Protein AF-A0A9P7K353-F1 (afdb_monomer)

Mean predicted aligned error: 24.24 Å

Foldseek 3Di:
DDDDDDDDDDDDDDDDDDPPDPPPPPDDQPWWKFWKWKDQPPDTPGIWIWTDGPAKIFIAALVRHTDFIDGDDPDDDAQDWDDTPNIIMGTHGTDDPVCVVVSVSSVPPPDDDDPDDDDPDDDDDDDDPDDPDPDDDDDDDDDDDDDDDDDDPPPPPPPPDDDDDPPFDPKWKFKKFKDADDPDPDDDTPGIWMWICDRQKTWTAHQQQETQFIDGHPPDDDDAQDWDDGNNMIMGTHGTDDPVSHHHRDDDPDDDDDDDDDDDDDDDDDDDDDDDDDDDDDDDPPDPPPDDPPDDDDPDDPADCPDPPGDDDDDDDPVRCVVPVDD

Organism: NCBI:txid117069

Sequence (327 aa):
MPAFQPLNSAKRKSEYNDESSRKKIALDSAEEYWMVQWRKHKTWDGDAILVSTSSKATLYDSDGRTIAIGKVEWPLSEGKTFSIANKDIELDRPLSRNEYLSGRAFGSSSTTECENPPLQEKPTKQFVPPKINYSALPNREPTTARRDVPLQPIALTIASGNSPVKAKPADSHWTANWRKPQNKKHQTWDGDAYISLADGKLVMMSEEGKLMGSTPWKGDLLVSGYRTFIGGKEVELDNPVQASQLPDVIGSSNDNAHTDEAKLSKATDTFDRALESTSVVKFVAPTSFYGTPVKRKPKGPLHDPEAENAIVMKAPTKEHIRKFNKK

Structure (mmCIF, N/CA/C/O backbone):
data_AF-A0A9P7K353-F1
#
_entry.id   AF-A0A9P7K353-F1
#
loop_
_atom_site.group_PDB
_atom_site.id
_atom_site.type_symbol
_atom_site.label_atom_id
_atom_site.label_alt_id
_atom_site.label_comp_id
_atom_site.label_asym_id
_atom_site.label_entity_id
_atom_site.label_seq_id
_atom_site.pdbx_PDB_ins_code
_atom_site.Cartn_x
_atom_site.Cartn_y
_atom_site.Cartn_z
_atom_site.occupancy
_atom_site.B_iso_or_equiv
_atom_site.auth_seq_id
_atom_site.auth_comp_id
_atom_site.auth_asym_id
_atom_site.auth_atom_id
_atom_site.pdbx_PDB_model_num
ATOM 1 N N . MET A 1 1 ? 70.681 23.162 35.704 1.00 45.00 1 MET A N 1
ATOM 2 C CA . MET A 1 1 ? 71.565 23.375 34.530 1.00 45.00 1 MET A CA 1
ATOM 3 C C . MET A 1 1 ? 72.761 22.446 34.662 1.00 45.00 1 MET A C 1
ATOM 5 O O . MET A 1 1 ? 73.122 22.236 35.817 1.00 45.00 1 MET A O 1
ATOM 9 N N . PRO A 1 2 ? 73.443 21.974 33.598 1.00 55.12 2 PRO A N 1
ATOM 10 C CA . PRO A 1 2 ? 73.178 21.929 32.140 1.00 55.12 2 PRO A CA 1
ATOM 11 C C . PRO A 1 2 ? 73.230 20.437 31.642 1.00 55.12 2 PRO A C 1
ATOM 13 O O . PRO A 1 2 ? 73.195 19.553 32.485 1.00 55.12 2 PRO A O 1
ATOM 16 N N . ALA A 1 3 ? 73.244 20.004 30.371 1.00 51.44 3 ALA A N 1
ATOM 17 C CA . ALA A 1 3 ? 73.627 20.618 29.101 1.00 51.44 3 ALA A CA 1
ATOM 18 C C . ALA A 1 3 ? 72.937 19.954 27.881 1.00 51.44 3 ALA A C 1
ATOM 20 O O . ALA A 1 3 ? 72.685 18.751 27.855 1.00 51.44 3 ALA A O 1
ATOM 21 N N . PHE A 1 4 ? 72.684 20.794 26.875 1.00 53.75 4 PHE A N 1
ATOM 22 C CA . PHE A 1 4 ? 72.337 20.511 25.475 1.00 53.75 4 PHE A CA 1
ATOM 23 C C . PHE A 1 4 ? 73.524 19.846 24.741 1.00 53.75 4 PHE A C 1
ATOM 25 O O . PHE A 1 4 ? 74.664 20.122 25.097 1.00 53.75 4 PHE A O 1
ATOM 32 N N . GLN A 1 5 ? 73.349 18.937 23.768 1.00 58.31 5 GLN A N 1
ATOM 33 C CA . GLN A 1 5 ? 73.173 19.103 22.292 1.00 58.31 5 GLN A CA 1
ATOM 34 C C . GLN A 1 5 ? 73.979 17.931 21.622 1.00 58.31 5 GLN A C 1
ATOM 36 O O . GLN A 1 5 ? 74.739 17.297 22.356 1.00 58.31 5 GLN A O 1
ATOM 41 N N . PRO A 1 6 ? 73.962 17.642 20.292 1.00 56.59 6 PRO A N 1
ATOM 42 C CA . PRO A 1 6 ? 73.188 18.217 19.186 1.00 56.59 6 PRO A CA 1
ATOM 43 C C . PRO A 1 6 ? 72.616 17.213 18.142 1.00 56.59 6 PRO A C 1
ATOM 45 O O . PRO A 1 6 ? 72.768 15.997 18.213 1.00 56.59 6 PRO A O 1
ATOM 48 N N . LEU A 1 7 ? 71.946 17.823 17.155 1.00 49.81 7 LEU A N 1
ATOM 49 C CA . LEU A 1 7 ? 71.419 17.321 15.884 1.00 49.81 7 LEU A CA 1
ATOM 50 C C . LEU A 1 7 ? 72.328 16.340 15.124 1.00 49.81 7 LEU A C 1
ATOM 52 O O . LEU A 1 7 ? 73.521 16.584 14.976 1.00 49.81 7 LEU A O 1
ATOM 56 N N . ASN A 1 8 ? 71.691 15.408 14.407 1.00 45.81 8 ASN A N 1
ATOM 57 C CA . ASN A 1 8 ? 72.089 15.116 13.032 1.00 45.81 8 ASN A CA 1
ATOM 58 C C . ASN A 1 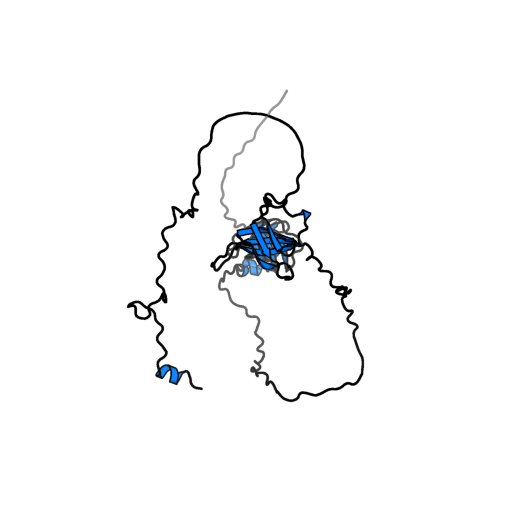8 ? 70.866 15.070 12.114 1.00 45.81 8 ASN A C 1
ATOM 60 O O . ASN A 1 8 ? 69.935 14.290 12.297 1.00 45.81 8 ASN A O 1
ATOM 64 N N . SER A 1 9 ? 70.898 15.954 11.121 1.00 49.31 9 SER A N 1
ATOM 65 C CA . SER A 1 9 ? 69.968 16.005 10.003 1.00 49.31 9 SER A CA 1
ATOM 66 C C . SER A 1 9 ? 70.636 15.343 8.802 1.00 49.31 9 SER A C 1
ATOM 68 O O . SER A 1 9 ? 71.763 15.683 8.453 1.00 49.31 9 SER A O 1
ATOM 70 N N . ALA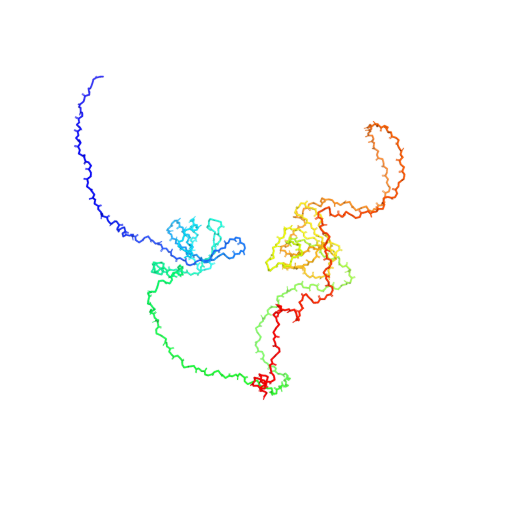 A 1 10 ? 69.945 14.411 8.149 1.00 52.38 10 ALA A N 1
ATOM 71 C CA . ALA A 1 10 ? 70.334 13.934 6.829 1.00 52.38 10 ALA A CA 1
ATOM 72 C C . ALA A 1 10 ? 69.085 13.705 5.974 1.00 52.38 10 ALA A C 1
ATOM 74 O O . ALA A 1 10 ? 68.365 12.718 6.101 1.00 52.38 10 ALA A O 1
ATOM 75 N N . LYS A 1 11 ? 68.853 14.678 5.092 1.00 47.38 11 LYS A N 1
ATOM 76 C CA . LYS A 1 11 ? 67.980 14.615 3.921 1.00 47.38 11 LYS A CA 1
ATOM 77 C C . LYS A 1 11 ? 68.390 13.458 2.995 1.00 47.38 11 LYS A C 1
ATOM 79 O O . LYS A 1 11 ? 69.526 13.451 2.531 1.00 47.38 11 LYS A O 1
ATOM 84 N N . ARG A 1 12 ? 67.439 12.609 2.595 1.00 49.47 12 ARG A N 1
ATOM 85 C CA . ARG A 1 12 ? 67.295 12.040 1.231 1.00 49.47 12 ARG A CA 1
ATOM 86 C C . ARG A 1 12 ? 65.790 11.871 0.998 1.00 49.47 12 ARG A C 1
ATOM 88 O O . ARG A 1 12 ? 65.148 11.143 1.738 1.00 49.47 12 ARG A O 1
ATOM 95 N N . LYS A 1 13 ? 65.150 12.827 0.325 1.00 39.41 13 LYS A N 1
ATOM 96 C CA . LYS A 1 13 ? 64.942 12.952 -1.131 1.00 39.41 13 LYS A CA 1
ATOM 97 C C . LYS A 1 13 ? 64.022 11.852 -1.679 1.00 39.41 13 LYS A C 1
ATOM 99 O O . LYS A 1 13 ? 64.279 10.666 -1.524 1.00 39.41 13 LYS A O 1
ATOM 104 N N . SER A 1 14 ? 62.941 12.361 -2.246 1.00 45.09 14 SER A N 1
ATOM 105 C CA . SER A 1 14 ? 61.746 11.760 -2.810 1.00 45.09 14 SER A CA 1
ATOM 106 C C . SER A 1 14 ? 61.973 10.991 -4.114 1.00 45.09 14 SER A C 1
ATOM 108 O O . SER A 1 14 ? 62.966 11.210 -4.803 1.00 45.09 14 SER A O 1
ATOM 110 N N . GLU A 1 15 ? 60.947 10.192 -4.429 1.00 37.19 15 GLU A N 1
ATOM 111 C CA . GLU A 1 15 ? 60.552 9.634 -5.731 1.00 37.19 15 GLU A CA 1
ATOM 112 C C . GLU A 1 15 ? 61.387 8.486 -6.316 1.00 37.19 15 GLU A C 1
ATOM 114 O O . GLU A 1 15 ? 62.410 8.674 -6.967 1.00 37.19 15 GLU A O 1
ATOM 119 N N . TYR A 1 16 ? 60.821 7.281 -6.197 1.00 33.28 16 TYR A N 1
ATOM 120 C CA . TYR A 1 16 ? 60.708 6.383 -7.339 1.00 33.28 16 TYR A CA 1
ATOM 121 C C . TYR A 1 16 ? 59.291 5.804 -7.373 1.00 33.28 16 TYR A C 1
ATOM 123 O O . TYR A 1 16 ? 58.806 5.239 -6.392 1.00 33.28 16 TYR A O 1
ATOM 131 N N . ASN A 1 17 ? 58.635 6.044 -8.503 1.00 47.88 17 ASN A N 1
ATOM 132 C CA . ASN A 1 17 ? 57.409 5.418 -8.960 1.00 47.88 17 ASN A CA 1
ATOM 133 C C . ASN A 1 17 ? 57.612 3.892 -8.991 1.00 47.88 17 ASN A C 1
ATOM 135 O O . ASN A 1 17 ? 58.570 3.437 -9.615 1.00 47.88 17 ASN A O 1
ATOM 139 N N . ASP A 1 18 ? 56.743 3.118 -8.339 1.00 34.81 18 ASP A N 1
ATOM 140 C CA . ASP A 1 18 ? 56.573 1.713 -8.705 1.00 34.81 18 ASP A CA 1
ATOM 141 C C . ASP A 1 18 ? 55.091 1.362 -8.788 1.00 34.81 18 ASP A C 1
ATOM 143 O O . ASP A 1 18 ? 54.325 1.392 -7.818 1.00 34.81 18 ASP A O 1
ATOM 147 N N . GLU A 1 19 ? 54.741 1.027 -10.018 1.00 43.47 19 GLU A N 1
ATOM 148 C CA . GLU A 1 19 ? 53.481 0.576 -10.567 1.00 43.47 19 GLU A CA 1
ATOM 149 C C . GLU A 1 19 ? 53.148 -0.837 -10.065 1.00 43.47 19 GLU A C 1
ATOM 151 O O . GLU A 1 19 ? 52.838 -1.747 -10.828 1.00 43.47 19 GLU A O 1
ATOM 156 N N . SER A 1 20 ? 53.210 -1.075 -8.759 1.00 37.22 20 SER A N 1
ATOM 157 C CA . SER A 1 20 ? 52.874 -2.383 -8.210 1.00 37.22 20 SER A CA 1
ATOM 158 C C . SER A 1 20 ? 51.376 -2.460 -7.960 1.00 37.22 20 SER A C 1
ATOM 160 O O . SER A 1 20 ? 50.880 -2.216 -6.859 1.00 37.22 20 SER A O 1
ATOM 162 N N . SER A 1 21 ? 50.670 -2.803 -9.040 1.00 47.00 21 SER A N 1
ATOM 163 C CA . SER A 1 21 ? 49.484 -3.659 -9.088 1.00 47.00 21 SER A CA 1
ATOM 164 C C . SER A 1 21 ? 49.249 -4.398 -7.768 1.00 47.00 21 SER A C 1
ATOM 166 O O . SER A 1 21 ? 49.632 -5.558 -7.602 1.00 47.00 21 SER A O 1
ATOM 168 N N . ARG A 1 22 ? 48.587 -3.748 -6.804 1.00 43.00 22 ARG A N 1
ATOM 169 C CA . ARG A 1 22 ? 48.100 -4.426 -5.604 1.00 43.00 22 ARG A CA 1
ATOM 170 C C . ARG A 1 22 ? 46.857 -5.203 -6.007 1.00 43.00 22 ARG A C 1
ATOM 172 O O . ARG A 1 22 ? 45.738 -4.847 -5.650 1.00 43.00 22 ARG A O 1
ATOM 179 N N . LYS A 1 23 ? 47.094 -6.332 -6.684 1.00 43.53 23 LYS A N 1
ATOM 180 C CA . LYS A 1 23 ? 46.398 -7.582 -6.387 1.00 43.53 23 LYS A CA 1
ATOM 181 C C . LYS A 1 23 ? 46.517 -7.790 -4.876 1.00 43.53 23 LYS A C 1
ATOM 183 O O . LYS A 1 23 ? 47.394 -8.498 -4.392 1.00 43.53 23 LYS A O 1
ATOM 188 N N . LYS A 1 24 ? 45.641 -7.142 -4.104 1.00 41.03 24 LYS A N 1
ATOM 189 C CA . LYS A 1 24 ? 45.241 -7.693 -2.819 1.00 41.03 24 LYS A CA 1
ATOM 190 C C . LYS A 1 24 ? 44.476 -8.952 -3.176 1.00 41.03 24 LYS A C 1
ATOM 192 O O . LYS A 1 24 ? 43.287 -8.915 -3.463 1.00 41.03 24 LYS A O 1
ATOM 197 N N . ILE A 1 25 ? 45.222 -10.047 -3.233 1.00 46.94 25 ILE A N 1
ATOM 198 C CA . ILE A 1 25 ? 44.707 -11.384 -3.002 1.00 46.94 25 ILE A CA 1
ATOM 199 C C . ILE A 1 25 ? 44.012 -11.271 -1.644 1.00 46.94 25 ILE A C 1
ATOM 201 O O . ILE A 1 25 ? 44.667 -11.182 -0.605 1.00 46.94 25 ILE A O 1
ATOM 205 N N . ALA A 1 26 ? 42.696 -11.068 -1.689 1.00 40.78 26 ALA A N 1
ATOM 206 C CA . ALA A 1 26 ? 41.854 -10.995 -0.518 1.00 40.78 26 ALA A CA 1
ATOM 207 C C . ALA A 1 26 ? 41.892 -12.387 0.101 1.00 40.78 26 ALA A C 1
ATOM 209 O O . ALA A 1 26 ? 41.300 -13.333 -0.411 1.00 40.78 26 ALA A O 1
ATOM 210 N N . LEU A 1 27 ? 42.692 -12.494 1.159 1.00 39.91 27 LEU A N 1
ATOM 211 C CA . LEU A 1 27 ? 42.594 -13.542 2.154 1.00 39.91 27 LEU A CA 1
ATOM 212 C C . LEU A 1 27 ? 41.109 -13.712 2.470 1.00 39.91 27 LEU A C 1
ATOM 214 O O . LEU A 1 27 ? 40.442 -12.717 2.747 1.00 39.91 27 LEU A O 1
ATOM 218 N N . ASP A 1 28 ? 40.638 -14.943 2.320 1.00 46.00 28 ASP A N 1
ATOM 219 C CA . ASP A 1 28 ? 39.251 -15.394 2.283 1.00 46.00 28 ASP A CA 1
ATOM 220 C C . ASP A 1 28 ? 38.440 -14.899 3.494 1.00 46.00 28 ASP A C 1
ATOM 222 O O . ASP A 1 28 ? 38.206 -15.606 4.471 1.00 46.00 28 ASP A O 1
ATOM 226 N N . SER A 1 29 ? 38.046 -13.627 3.459 1.00 54.81 29 SER A N 1
ATOM 227 C CA . SER A 1 29 ? 36.990 -13.096 4.301 1.00 54.81 29 SER A CA 1
ATOM 228 C C . SER A 1 29 ? 35.743 -13.832 3.849 1.00 54.81 29 SER A C 1
ATOM 230 O O . SER A 1 29 ? 35.435 -13.810 2.655 1.00 54.81 29 SER A O 1
ATOM 232 N N . ALA A 1 30 ? 35.079 -14.521 4.775 1.00 72.50 30 ALA A N 1
ATOM 233 C CA . ALA A 1 30 ? 33.828 -15.229 4.536 1.00 72.50 30 ALA A CA 1
ATOM 234 C C . ALA A 1 30 ? 32.747 -14.219 4.114 1.00 72.50 30 ALA A C 1
ATOM 236 O O . ALA A 1 30 ? 31.990 -13.696 4.929 1.00 72.50 30 ALA A O 1
ATOM 237 N N . GLU A 1 31 ? 32.783 -13.855 2.838 1.00 86.44 31 GLU A N 1
ATOM 238 C CA . GLU A 1 31 ? 31.783 -13.063 2.156 1.00 86.44 31 GLU A CA 1
ATOM 239 C C . GLU A 1 31 ? 30.745 -14.041 1.636 1.00 86.44 31 GLU A C 1
ATOM 241 O O . GLU A 1 31 ? 31.032 -14.886 0.786 1.00 86.44 31 GLU A O 1
ATOM 246 N N . GLU A 1 32 ? 29.546 -13.927 2.182 1.00 92.00 32 GLU A N 1
ATOM 247 C CA . GLU A 1 32 ? 28.381 -14.620 1.661 1.00 92.00 32 GLU A CA 1
ATOM 248 C C . GLU A 1 32 ? 27.618 -13.673 0.740 1.00 92.00 32 GLU A C 1
ATOM 250 O O . GLU A 1 32 ? 27.488 -12.475 1.011 1.00 92.00 32 GLU A O 1
ATOM 255 N N . TYR A 1 33 ? 27.123 -14.222 -0.361 1.00 94.00 33 TYR A N 1
ATOM 256 C CA . TYR A 1 33 ? 26.337 -13.499 -1.345 1.00 94.00 33 TYR A CA 1
ATOM 257 C C . TYR A 1 33 ? 24.936 -14.094 -1.323 1.00 94.00 33 TYR A C 1
ATOM 259 O O . TYR A 1 33 ? 24.783 -15.312 -1.269 1.00 94.00 33 TYR A O 1
ATOM 267 N N . TRP A 1 34 ? 23.917 -13.251 -1.375 1.00 94.94 34 TRP A N 1
ATOM 268 C CA . TRP A 1 34 ? 22.525 -13.678 -1.348 1.00 94.94 34 TRP A CA 1
ATOM 269 C C . TRP A 1 34 ? 21.721 -12.890 -2.369 1.00 94.94 34 TRP A C 1
ATOM 271 O O . TRP A 1 34 ? 21.882 -11.677 -2.503 1.00 94.94 34 TRP A O 1
ATOM 281 N N . MET A 1 35 ? 20.853 -13.591 -3.088 1.00 94.31 35 MET A N 1
ATOM 282 C CA . MET A 1 35 ? 19.770 -12.971 -3.827 1.00 94.31 35 MET A CA 1
ATOM 283 C C . MET A 1 35 ? 18.691 -12.613 -2.820 1.00 94.31 35 MET A C 1
ATOM 285 O O . MET A 1 35 ? 18.305 -13.445 -1.995 1.00 94.31 35 MET A O 1
ATOM 289 N N . VAL A 1 36 ? 18.231 -11.374 -2.868 1.00 94.94 36 VAL A N 1
ATOM 290 C CA . VAL A 1 36 ? 17.227 -10.881 -1.941 1.00 94.94 36 VAL A CA 1
ATOM 291 C C . VAL A 1 36 ? 16.173 -10.091 -2.691 1.00 94.94 36 VAL A C 1
ATOM 293 O O . VAL A 1 36 ? 16.457 -9.480 -3.718 1.00 94.94 36 VAL A O 1
ATOM 296 N N . GLN A 1 37 ? 14.965 -10.062 -2.152 1.00 93.56 37 GLN A N 1
ATOM 297 C CA . GLN A 1 37 ? 13.936 -9.124 -2.577 1.00 93.56 37 GLN A CA 1
ATOM 298 C C . GLN A 1 37 ? 13.871 -7.998 -1.562 1.00 93.56 37 GLN A C 1
ATOM 300 O O . GLN A 1 37 ? 14.018 -8.222 -0.359 1.00 93.56 37 GLN A O 1
ATOM 305 N N . TRP A 1 38 ? 13.662 -6.772 -2.026 1.00 92.62 38 TRP A N 1
ATOM 306 C CA . TRP A 1 38 ? 13.510 -5.627 -1.142 1.00 92.62 38 TRP A CA 1
ATOM 307 C C . TRP A 1 38 ? 12.180 -4.926 -1.381 1.00 92.62 38 TRP A C 1
ATOM 309 O O . TRP A 1 38 ? 11.699 -4.780 -2.508 1.00 92.62 38 TRP A O 1
ATOM 319 N N . ARG A 1 39 ? 11.577 -4.468 -0.286 1.00 87.50 39 ARG A N 1
ATOM 320 C CA . ARG A 1 39 ? 10.363 -3.658 -0.306 1.00 87.50 39 ARG A CA 1
ATOM 321 C C . ARG A 1 39 ? 10.614 -2.299 0.316 1.00 87.50 39 ARG A C 1
ATOM 323 O O . ARG A 1 39 ? 11.387 -2.133 1.268 1.00 87.50 39 ARG A O 1
ATOM 330 N N . LYS A 1 40 ? 9.900 -1.318 -0.220 1.00 82.94 40 LYS A N 1
ATOM 331 C CA . LYS A 1 40 ? 9.771 0.010 0.361 1.00 82.94 40 LYS A CA 1
ATOM 332 C C . LYS A 1 40 ? 8.312 0.185 0.741 1.00 82.94 40 LYS A C 1
ATOM 334 O O . LYS A 1 40 ? 7.438 0.258 -0.121 1.00 82.94 40 LYS A O 1
ATOM 339 N N . HIS A 1 41 ? 8.042 0.241 2.041 1.00 77.56 41 HIS A N 1
ATOM 340 C CA . HIS A 1 41 ? 6.679 0.146 2.574 1.00 77.56 41 HIS A CA 1
ATOM 341 C C . HIS A 1 41 ? 6.009 -1.196 2.185 1.00 77.56 41 HIS A C 1
ATOM 343 O O . HIS A 1 41 ? 6.686 -2.214 2.068 1.00 77.56 41 HIS A O 1
ATOM 349 N N . LYS A 1 42 ? 4.680 -1.221 1.997 1.00 81.12 42 LYS A N 1
ATOM 350 C CA . LYS A 1 42 ? 3.881 -2.435 1.718 1.00 81.12 42 LYS A CA 1
ATOM 351 C C . LYS A 1 42 ? 4.042 -3.006 0.289 1.00 81.12 42 LYS A C 1
ATOM 353 O O . LYS A 1 42 ? 3.306 -3.920 -0.064 1.00 81.12 42 LYS A O 1
ATOM 358 N N . THR A 1 43 ? 4.946 -2.473 -0.541 1.00 78.94 43 THR A N 1
ATOM 359 C CA . THR A 1 43 ? 5.100 -2.889 -1.951 1.00 78.94 43 THR A CA 1
ATOM 360 C C . THR A 1 43 ? 6.513 -3.401 -2.214 1.00 78.94 43 THR A C 1
ATOM 362 O O . THR A 1 43 ? 7.482 -2.731 -1.855 1.00 78.94 43 THR A O 1
ATOM 365 N N . TRP A 1 44 ? 6.620 -4.570 -2.850 1.00 84.44 44 TRP A N 1
ATOM 366 C CA . TRP A 1 44 ? 7.882 -5.102 -3.369 1.00 84.44 44 TRP A CA 1
ATOM 367 C C . TRP A 1 44 ? 8.430 -4.171 -4.451 1.00 84.44 44 TRP A C 1
ATOM 369 O O . TRP A 1 44 ? 7.723 -3.857 -5.407 1.00 84.44 44 TRP A O 1
ATOM 379 N N . ASP A 1 45 ? 9.652 -3.684 -4.246 1.00 85.50 45 ASP A N 1
ATOM 380 C CA . ASP A 1 45 ? 10.289 -2.662 -5.088 1.00 85.50 45 ASP A CA 1
ATOM 381 C C . ASP A 1 45 ? 11.255 -3.322 -6.092 1.00 85.50 45 ASP A C 1
ATOM 383 O O . ASP A 1 45 ? 11.381 -2.868 -7.226 1.00 85.50 45 ASP A O 1
ATOM 387 N N . GLY A 1 46 ? 11.840 -4.475 -5.742 1.00 89.69 46 GLY A N 1
ATOM 388 C CA . GLY A 1 46 ? 12.526 -5.330 -6.710 1.00 89.69 46 GLY A CA 1
ATOM 389 C C . GLY A 1 46 ? 13.480 -6.347 -6.096 1.00 89.69 46 GLY A C 1
ATOM 390 O O . GLY A 1 46 ? 13.487 -6.572 -4.883 1.00 89.69 46 GLY A O 1
ATOM 391 N N . ASP A 1 47 ? 14.306 -6.928 -6.962 1.00 92.44 47 ASP A N 1
ATOM 392 C CA . ASP A 1 47 ? 15.394 -7.835 -6.602 1.00 92.44 47 ASP A CA 1
ATOM 393 C C . ASP A 1 47 ? 16.675 -7.038 -6.302 1.00 92.44 47 ASP A C 1
ATOM 395 O O . ASP A 1 47 ? 16.902 -5.953 -6.839 1.00 92.44 47 ASP A O 1
ATOM 399 N N . ALA A 1 48 ? 17.523 -7.564 -5.424 1.00 93.75 48 ALA A N 1
ATOM 400 C CA . ALA A 1 48 ? 18.799 -6.973 -5.046 1.00 93.75 48 ALA A CA 1
ATOM 401 C C . ALA A 1 48 ? 19.787 -8.053 -4.595 1.00 93.75 48 ALA A C 1
ATOM 403 O O . ALA A 1 48 ? 19.403 -9.138 -4.169 1.00 93.75 48 ALA A O 1
ATOM 404 N N . ILE A 1 49 ? 21.081 -7.756 -4.650 1.00 94.75 49 ILE A N 1
ATOM 405 C CA . ILE A 1 49 ? 22.130 -8.664 -4.186 1.00 94.75 49 ILE A CA 1
ATOM 406 C C . ILE A 1 49 ? 22.664 -8.176 -2.850 1.00 94.75 49 ILE A C 1
ATOM 408 O O . ILE A 1 49 ? 23.168 -7.059 -2.736 1.00 94.75 49 ILE A O 1
ATOM 412 N N . LEU A 1 50 ? 22.602 -9.027 -1.835 1.00 94.19 50 LEU A N 1
ATOM 413 C CA . LEU A 1 50 ? 23.190 -8.767 -0.532 1.00 94.19 50 LEU A CA 1
ATOM 414 C C . LEU A 1 50 ? 24.578 -9.408 -0.447 1.00 94.19 50 LEU A C 1
ATOM 416 O O . LEU A 1 50 ? 24.725 -10.614 -0.619 1.00 94.19 50 LEU A O 1
ATOM 420 N N . VAL A 1 51 ? 25.590 -8.601 -0.137 1.00 94.25 51 VAL A N 1
ATOM 421 C CA . VAL A 1 51 ? 26.952 -9.053 0.169 1.00 94.25 51 VAL A CA 1
ATOM 422 C C . VAL A 1 51 ? 27.176 -8.907 1.664 1.00 94.25 51 VAL A C 1
ATOM 424 O O . VAL A 1 51 ? 27.349 -7.792 2.166 1.00 94.25 51 VAL A O 1
ATOM 427 N N . SER A 1 52 ? 27.150 -10.020 2.389 1.00 92.25 52 SER A N 1
ATOM 428 C CA . SER A 1 52 ? 27.372 -10.066 3.832 1.00 92.25 52 SER A CA 1
ATOM 429 C C . SER A 1 52 ? 28.826 -10.391 4.150 1.00 92.25 52 SER A C 1
ATOM 431 O O . SER A 1 52 ? 29.323 -11.478 3.875 1.00 92.25 52 SER A O 1
ATOM 433 N N . THR A 1 53 ? 29.501 -9.429 4.770 1.00 89.62 53 THR A N 1
ATOM 434 C CA . THR A 1 53 ? 30.789 -9.587 5.449 1.00 89.62 53 THR A CA 1
ATOM 435 C C . THR A 1 53 ? 30.537 -9.873 6.935 1.00 89.62 53 THR A C 1
ATOM 437 O O . THR A 1 53 ? 29.472 -9.552 7.461 1.00 89.62 53 THR A O 1
ATOM 440 N N . SER A 1 54 ? 31.538 -10.378 7.660 1.00 81.12 54 SER A N 1
ATOM 441 C CA . SER A 1 54 ? 31.452 -10.790 9.074 1.00 81.12 54 SER A CA 1
ATOM 442 C C . SER A 1 54 ? 30.760 -9.802 10.034 1.00 81.12 54 SER A C 1
ATOM 444 O O . SER A 1 54 ? 30.244 -10.218 11.065 1.00 81.12 54 SER A O 1
ATOM 446 N N . SER A 1 55 ? 30.739 -8.498 9.734 1.00 82.38 55 SER A N 1
ATOM 447 C CA . SER A 1 55 ? 30.126 -7.466 10.589 1.00 82.38 55 SER A CA 1
ATOM 448 C C . SER A 1 55 ? 29.145 -6.520 9.887 1.00 82.38 55 SER A C 1
ATOM 450 O O . SER A 1 55 ? 28.510 -5.698 10.552 1.00 82.38 55 SER A O 1
ATOM 452 N N . LYS A 1 56 ? 29.021 -6.594 8.559 1.00 89.19 56 LYS A N 1
ATOM 453 C CA . LYS A 1 56 ? 28.236 -5.649 7.754 1.00 89.19 56 LYS A CA 1
ATOM 454 C C . LYS A 1 56 ? 27.701 -6.333 6.509 1.00 89.19 56 LYS A C 1
ATOM 456 O O . LYS A 1 56 ? 28.390 -7.164 5.932 1.00 89.19 56 LYS A O 1
ATOM 461 N N . ALA A 1 57 ? 26.530 -5.923 6.055 1.00 92.50 57 ALA A N 1
ATOM 462 C CA . ALA A 1 57 ? 26.004 -6.308 4.763 1.00 92.50 57 ALA A CA 1
ATOM 463 C C . ALA A 1 57 ? 25.787 -5.083 3.879 1.00 92.50 57 ALA A C 1
ATOM 465 O O . ALA A 1 57 ? 25.358 -4.022 4.342 1.00 92.50 57 ALA A O 1
ATOM 466 N N . THR A 1 58 ? 26.139 -5.242 2.608 1.00 94.00 58 THR A N 1
ATOM 467 C CA . THR A 1 58 ? 25.985 -4.233 1.563 1.00 94.00 58 THR A CA 1
ATOM 468 C C . THR A 1 58 ? 24.964 -4.743 0.568 1.00 94.00 58 THR A C 1
ATOM 470 O O . THR A 1 58 ? 25.122 -5.831 0.026 1.00 94.00 58 THR A O 1
ATOM 473 N N . LEU A 1 59 ? 23.915 -3.964 0.355 1.00 93.75 59 LEU A N 1
ATOM 474 C CA . LEU A 1 59 ? 22.854 -4.270 -0.583 1.00 93.75 59 LEU A CA 1
ATOM 475 C C . LEU A 1 59 ? 23.130 -3.543 -1.901 1.00 93.75 59 LEU A C 1
ATOM 477 O O . LEU A 1 59 ? 23.294 -2.317 -1.913 1.00 93.75 59 LEU A O 1
ATOM 481 N N . TYR A 1 60 ? 23.170 -4.297 -2.990 1.00 93.62 60 TYR A N 1
ATOM 482 C CA . TYR A 1 60 ? 23.366 -3.816 -4.348 1.00 93.62 60 TYR A CA 1
ATOM 483 C C . TYR A 1 60 ? 22.093 -3.981 -5.170 1.00 93.62 60 TYR A C 1
ATOM 485 O O . TYR A 1 60 ? 21.405 -4.990 -5.064 1.00 93.62 60 TYR A O 1
ATOM 493 N N . ASP A 1 61 ? 21.804 -2.988 -5.996 1.00 91.62 61 ASP A N 1
ATOM 494 C CA . ASP A 1 61 ? 20.740 -3.021 -6.994 1.00 91.62 61 ASP A CA 1
ATOM 495 C C . ASP A 1 61 ? 21.087 -3.960 -8.160 1.00 91.62 61 ASP A C 1
ATOM 497 O O . ASP A 1 61 ? 22.247 -4.361 -8.307 1.00 91.62 61 ASP A O 1
ATOM 501 N N . SER A 1 62 ? 20.125 -4.225 -9.047 1.00 87.19 62 SER A N 1
ATOM 502 C CA . SER A 1 62 ? 20.368 -4.940 -10.310 1.00 87.19 62 SER A CA 1
ATOM 503 C C . SER A 1 62 ? 21.452 -4.269 -11.158 1.00 87.19 62 SER A C 1
ATOM 505 O O . SER A 1 62 ? 22.223 -4.939 -11.826 1.00 87.19 62 SER A O 1
ATOM 507 N N . ASP A 1 63 ? 21.595 -2.947 -11.066 1.00 85.00 63 ASP A N 1
ATOM 508 C CA . ASP A 1 63 ? 22.631 -2.190 -11.781 1.00 85.00 63 ASP A CA 1
ATOM 509 C C . ASP A 1 63 ? 24.024 -2.252 -11.116 1.00 85.00 63 ASP A C 1
ATOM 511 O O . ASP A 1 63 ? 24.949 -1.548 -11.530 1.00 85.00 63 ASP A O 1
ATOM 515 N N . GLY A 1 64 ? 24.192 -3.014 -10.029 1.00 85.25 64 GLY A N 1
ATOM 516 C CA . GLY A 1 64 ? 25.444 -3.063 -9.263 1.00 85.25 64 GLY A CA 1
ATOM 517 C C . GLY A 1 64 ? 25.696 -1.832 -8.392 1.00 85.25 64 GLY A C 1
ATOM 518 O O . GLY A 1 64 ? 26.783 -1.665 -7.835 1.00 85.25 64 GLY A O 1
ATOM 519 N N . ARG A 1 65 ? 24.702 -0.950 -8.245 1.00 89.62 65 ARG A N 1
ATOM 520 C CA . ARG A 1 65 ? 24.793 0.246 -7.398 1.00 89.62 65 ARG A CA 1
ATOM 521 C C . ARG A 1 65 ? 24.481 -0.097 -5.951 1.00 89.62 65 ARG A C 1
ATOM 523 O O . ARG A 1 65 ? 23.519 -0.798 -5.673 1.00 89.62 65 ARG A O 1
ATOM 530 N N . THR A 1 66 ? 25.252 0.436 -5.009 1.00 92.44 66 THR A N 1
ATOM 531 C CA . THR A 1 66 ? 24.961 0.259 -3.582 1.00 92.44 66 THR A CA 1
ATOM 532 C C . THR A 1 66 ? 23.718 1.049 -3.181 1.00 92.44 66 THR A C 1
ATOM 534 O O . THR A 1 66 ? 23.701 2.275 -3.287 1.00 92.44 66 THR A O 1
ATOM 537 N N . ILE A 1 67 ? 22.698 0.350 -2.683 1.00 91.75 67 ILE A N 1
ATOM 538 C CA . ILE A 1 67 ? 21.425 0.942 -2.248 1.00 91.75 67 ILE A CA 1
ATOM 539 C C . ILE A 1 67 ? 21.295 1.044 -0.729 1.00 91.75 67 ILE A C 1
ATOM 541 O O . ILE A 1 67 ? 20.591 1.927 -0.241 1.00 91.75 67 ILE A O 1
ATOM 545 N N . ALA A 1 68 ? 21.965 0.174 0.027 1.00 90.44 68 ALA A N 1
ATOM 546 C CA . ALA A 1 68 ? 21.978 0.228 1.484 1.00 90.44 68 ALA A CA 1
ATOM 547 C C . ALA A 1 68 ? 23.213 -0.470 2.063 1.00 90.44 68 ALA A C 1
ATOM 549 O O . ALA A 1 68 ? 23.765 -1.389 1.464 1.00 90.44 68 ALA A O 1
ATOM 550 N N . ILE A 1 69 ? 23.631 -0.048 3.256 1.00 92.00 69 ILE A N 1
ATOM 551 C CA . ILE A 1 69 ? 24.664 -0.715 4.053 1.00 92.00 69 ILE A CA 1
ATOM 552 C C . ILE A 1 69 ? 24.151 -0.778 5.486 1.00 92.00 69 ILE A C 1
ATOM 554 O O . ILE A 1 69 ? 23.672 0.225 6.016 1.00 92.00 69 ILE A O 1
ATOM 558 N N . GLY A 1 70 ? 24.273 -1.928 6.141 1.00 90.56 70 GLY A N 1
ATOM 559 C CA . GLY A 1 70 ? 23.940 -2.024 7.557 1.00 90.56 70 GLY A CA 1
ATOM 560 C C . GLY A 1 70 ? 24.331 -3.346 8.186 1.00 90.56 70 GLY A C 1
ATOM 561 O O . GLY A 1 70 ? 25.124 -4.109 7.640 1.00 90.56 70 GLY A O 1
ATOM 562 N N . LYS A 1 71 ? 23.819 -3.580 9.391 1.00 89.06 71 LYS A N 1
ATOM 563 C CA . LYS A 1 71 ? 24.059 -4.818 10.131 1.00 89.06 71 LYS A CA 1
ATOM 564 C C . LYS A 1 71 ? 23.089 -5.887 9.644 1.00 89.06 71 LYS A C 1
ATOM 566 O O . LYS A 1 71 ? 21.938 -5.579 9.353 1.00 89.06 71 LYS A O 1
ATOM 571 N N . VAL A 1 72 ? 23.572 -7.119 9.568 1.00 87.94 72 VAL A N 1
ATOM 572 C CA . VAL A 1 72 ? 22.779 -8.279 9.163 1.00 87.94 72 VAL A CA 1
ATOM 573 C C . VAL A 1 72 ? 22.506 -9.147 10.384 1.00 87.94 72 VAL A C 1
ATOM 575 O O . VAL A 1 72 ? 23.350 -9.245 11.279 1.00 87.94 72 VAL A O 1
ATOM 578 N N . GLU A 1 73 ? 21.320 -9.742 10.443 1.00 84.25 73 GLU A N 1
ATOM 579 C CA . GLU A 1 73 ? 20.939 -10.623 11.539 1.00 84.25 73 GLU A CA 1
ATOM 580 C C . GLU A 1 73 ? 21.294 -12.072 11.193 1.00 84.25 73 GLU A C 1
ATOM 582 O O . GLU A 1 73 ? 20.628 -12.7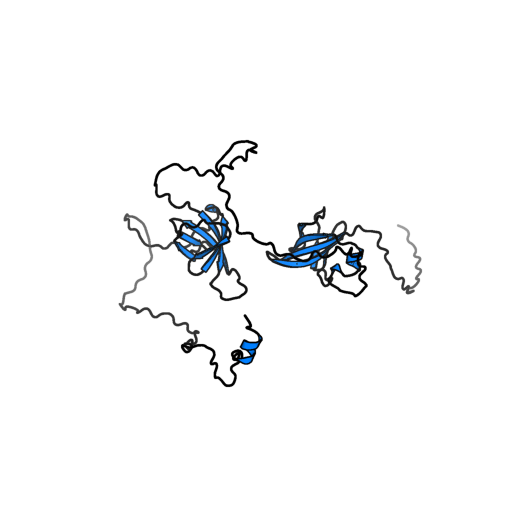15 10.381 1.00 84.25 73 GLU A O 1
ATOM 587 N N . TRP A 1 74 ? 22.335 -12.600 11.830 1.00 83.56 74 TRP A N 1
ATOM 588 C CA . TRP A 1 74 ? 22.764 -13.989 11.665 1.00 83.56 74 TRP A CA 1
ATOM 589 C C . TRP A 1 74 ? 21.891 -14.954 12.487 1.00 83.56 74 TRP A C 1
ATOM 591 O O . TRP A 1 74 ? 21.458 -14.580 13.578 1.00 83.56 74 TRP A O 1
ATOM 601 N N . PRO A 1 75 ? 21.656 -16.199 12.027 1.00 85.94 75 PRO A N 1
ATOM 602 C CA . PRO A 1 75 ? 22.095 -16.796 10.758 1.00 85.94 75 PRO A CA 1
ATOM 603 C C . PRO A 1 75 ? 21.245 -16.341 9.560 1.00 85.94 75 PRO A C 1
ATOM 605 O O . PRO A 1 75 ? 20.071 -16.001 9.725 1.00 85.94 75 PRO A O 1
ATOM 608 N N . LEU A 1 76 ? 21.846 -16.349 8.366 1.00 87.12 76 LEU A N 1
ATOM 609 C CA . LEU A 1 76 ? 21.147 -16.110 7.102 1.00 87.12 76 LEU A CA 1
ATOM 610 C C . LEU A 1 76 ? 20.502 -17.416 6.632 1.00 87.12 76 LEU A C 1
ATOM 612 O O . LEU A 1 76 ? 21.155 -18.456 6.577 1.00 87.12 76 LEU A O 1
ATOM 616 N N . SER A 1 77 ? 19.210 -17.361 6.331 1.00 88.69 77 SER A N 1
ATOM 617 C CA . SER A 1 77 ? 18.434 -18.489 5.820 1.00 88.69 77 SER A CA 1
ATOM 618 C C . SER A 1 77 ? 17.445 -17.999 4.772 1.00 88.69 77 SER A C 1
ATOM 620 O O . SER A 1 77 ? 16.910 -16.899 4.901 1.00 88.69 77 SER A O 1
ATOM 622 N N . GLU A 1 78 ? 17.169 -18.827 3.770 1.00 92.69 78 GLU A N 1
ATOM 623 C CA . GLU A 1 78 ? 16.130 -18.567 2.766 1.00 92.69 78 GLU A CA 1
ATOM 624 C C . GLU A 1 78 ? 14.787 -18.237 3.452 1.00 92.69 78 GLU A C 1
ATOM 626 O O . GLU A 1 78 ? 14.431 -18.829 4.475 1.00 92.69 78 GLU A O 1
ATOM 631 N N . GLY A 1 79 ? 14.079 -17.232 2.941 1.00 89.88 79 GLY A N 1
ATOM 632 C CA . GLY A 1 79 ? 12.841 -16.674 3.493 1.00 89.88 79 GLY A CA 1
ATOM 633 C C . GLY A 1 79 ? 13.005 -15.769 4.721 1.00 89.88 79 GLY A C 1
ATOM 634 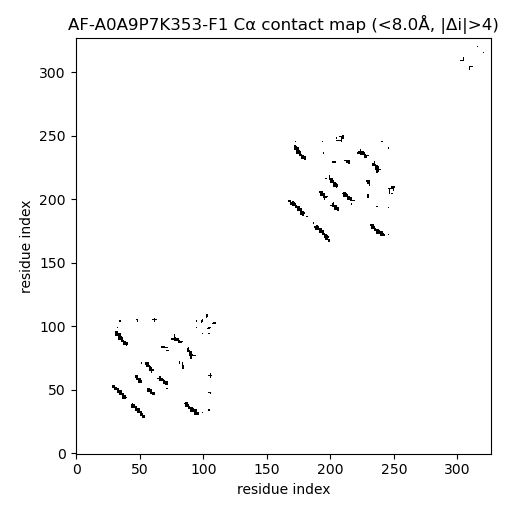O O . GLY A 1 79 ? 12.010 -15.260 5.240 1.00 89.88 79 GLY A O 1
ATOM 635 N N . LYS A 1 80 ? 14.224 -15.545 5.240 1.00 91.12 80 LYS A N 1
ATOM 636 C CA . LYS A 1 80 ? 14.413 -14.662 6.404 1.00 91.12 80 LYS A CA 1
ATOM 637 C C . LYS A 1 80 ? 14.197 -13.204 6.011 1.00 91.12 80 LYS A C 1
ATOM 639 O O . LYS A 1 80 ? 14.871 -12.690 5.119 1.00 91.12 80 LYS A O 1
ATOM 644 N N . THR A 1 81 ? 13.320 -12.526 6.747 1.00 91.06 81 THR A N 1
ATOM 645 C CA . THR A 1 81 ? 13.037 -11.101 6.567 1.00 91.06 81 THR A CA 1
ATOM 646 C C . THR A 1 81 ? 13.715 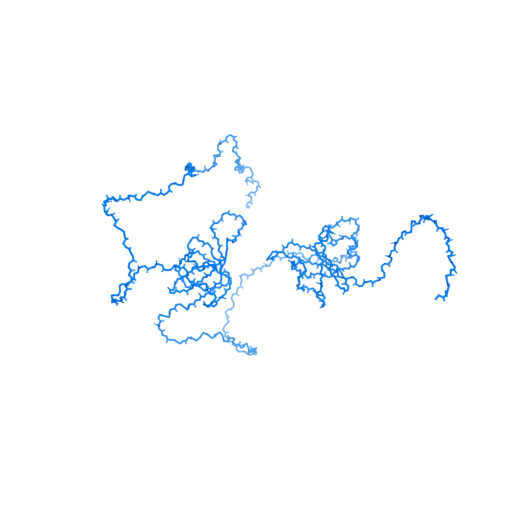-10.250 7.634 1.00 91.06 81 THR A C 1
ATOM 648 O O . THR A 1 81 ? 13.568 -10.535 8.822 1.00 91.06 81 THR A O 1
ATOM 651 N N . PHE A 1 82 ? 14.402 -9.181 7.245 1.00 91.62 82 PHE A N 1
ATOM 652 C CA . PHE A 1 82 ? 14.972 -8.197 8.170 1.00 91.62 82 PHE A CA 1
ATOM 653 C C . PHE A 1 82 ? 15.152 -6.841 7.479 1.00 91.62 82 PHE A C 1
ATOM 655 O O . PHE A 1 82 ? 15.111 -6.748 6.254 1.00 91.62 82 PHE A O 1
ATOM 662 N N . SER A 1 83 ? 15.352 -5.772 8.250 1.00 89.81 83 SER A N 1
ATOM 663 C CA . SER A 1 83 ? 15.417 -4.413 7.700 1.00 89.81 83 SER A CA 1
ATOM 664 C C . SER A 1 83 ? 16.848 -3.866 7.692 1.00 89.81 83 SER A C 1
ATOM 666 O O . SER A 1 83 ? 17.510 -3.823 8.729 1.00 89.81 83 SER A O 1
ATOM 668 N N . ILE A 1 84 ? 17.319 -3.374 6.540 1.00 90.25 84 ILE A N 1
ATOM 669 C CA . ILE A 1 84 ? 18.576 -2.616 6.413 1.00 90.25 84 ILE A CA 1
ATOM 670 C C . ILE A 1 84 ? 18.246 -1.222 5.880 1.00 90.25 84 ILE A C 1
ATOM 672 O O . ILE A 1 84 ? 17.650 -1.083 4.817 1.00 90.25 84 ILE A O 1
ATOM 676 N N . ALA A 1 85 ? 18.670 -0.173 6.591 1.00 86.38 85 ALA A N 1
ATOM 677 C CA . ALA A 1 85 ? 18.511 1.222 6.161 1.00 86.38 85 ALA A CA 1
ATOM 678 C C . ALA A 1 85 ? 17.066 1.591 5.741 1.00 86.38 85 ALA A C 1
ATOM 680 O O . ALA A 1 85 ? 16.854 2.240 4.717 1.00 86.38 85 ALA A O 1
ATOM 681 N N . ASN A 1 86 ? 16.072 1.178 6.538 1.00 86.00 86 ASN A N 1
ATOM 682 C CA . ASN A 1 86 ? 14.634 1.398 6.304 1.00 86.00 86 ASN A CA 1
ATOM 683 C C . ASN A 1 86 ? 14.061 0.715 5.047 1.00 86.00 86 ASN A C 1
ATOM 685 O O . ASN A 1 86 ? 12.988 1.094 4.574 1.00 86.00 86 ASN A O 1
ATOM 689 N N . LYS A 1 87 ? 14.764 -0.278 4.501 1.00 89.19 87 LYS A N 1
ATOM 690 C CA . LYS A 1 87 ? 14.241 -1.209 3.499 1.00 89.19 87 LYS A CA 1
ATOM 691 C C . LYS A 1 87 ? 14.075 -2.562 4.163 1.00 89.19 87 LYS A C 1
ATOM 693 O O . LYS A 1 87 ? 15.006 -3.023 4.823 1.00 89.19 87 LYS A O 1
ATOM 698 N N . ASP A 1 88 ? 12.919 -3.180 3.979 1.00 92.00 88 ASP A N 1
ATOM 699 C CA . ASP A 1 88 ? 12.739 -4.561 4.411 1.00 92.00 88 ASP A CA 1
ATOM 700 C C . ASP A 1 88 ? 13.229 -5.472 3.296 1.00 92.00 88 ASP A C 1
ATOM 702 O O . ASP A 1 88 ? 12.943 -5.245 2.118 1.00 92.00 88 ASP A O 1
ATOM 706 N N . ILE A 1 89 ? 13.998 -6.472 3.688 1.00 93.56 89 ILE A N 1
ATOM 707 C CA . ILE A 1 89 ? 14.699 -7.390 2.809 1.00 93.56 89 ILE A CA 1
ATOM 708 C C . ILE A 1 89 ? 14.245 -8.793 3.166 1.00 93.56 89 ILE A C 1
ATOM 710 O O . ILE A 1 89 ? 14.188 -9.127 4.347 1.00 93.56 89 ILE A O 1
ATOM 714 N N . GLU A 1 90 ? 13.965 -9.604 2.158 1.00 94.25 90 GLU A N 1
ATOM 715 C CA . GLU A 1 90 ? 13.724 -11.037 2.279 1.00 94.25 90 GLU A CA 1
ATOM 716 C C . GLU A 1 90 ? 14.812 -11.787 1.519 1.00 94.25 90 GLU A C 1
ATOM 718 O O . GLU A 1 90 ? 15.064 -11.507 0.346 1.00 94.25 90 GLU A O 1
ATOM 723 N N . LEU A 1 91 ? 15.496 -12.705 2.201 1.00 94.69 91 LEU A N 1
ATOM 724 C CA . LEU A 1 91 ? 16.481 -13.577 1.567 1.00 94.69 91 LEU A CA 1
ATOM 725 C C . LEU A 1 91 ? 15.755 -14.593 0.682 1.00 94.69 91 LEU A C 1
ATOM 727 O O . LEU A 1 91 ? 14.926 -15.336 1.186 1.00 94.69 91 LEU A O 1
ATOM 731 N N . ASP A 1 92 ? 16.081 -14.658 -0.604 1.00 93.56 92 ASP A N 1
ATOM 732 C CA . ASP A 1 92 ? 15.479 -15.618 -1.535 1.00 93.56 92 ASP A CA 1
ATOM 733 C C . ASP A 1 92 ? 16.361 -16.866 -1.645 1.00 93.56 92 ASP A C 1
ATOM 735 O O . ASP A 1 92 ? 16.024 -17.926 -1.122 1.00 93.56 92 ASP A O 1
ATOM 739 N N . ARG A 1 93 ? 17.559 -16.714 -2.225 1.00 93.50 93 ARG A N 1
ATOM 740 C CA . ARG A 1 93 ? 18.509 -17.819 -2.424 1.00 93.50 93 ARG A CA 1
ATOM 741 C C . ARG A 1 93 ? 19.959 -17.412 -2.161 1.00 93.50 93 ARG A C 1
ATOM 743 O O . ARG A 1 93 ? 20.334 -16.270 -2.447 1.00 93.50 93 ARG A O 1
ATOM 750 N N . PRO A 1 94 ? 20.819 -18.329 -1.694 1.00 92.50 94 PRO A N 1
ATOM 751 C CA . PRO A 1 94 ? 22.249 -18.081 -1.613 1.00 92.50 94 PRO A CA 1
ATOM 752 C C . PRO A 1 94 ? 22.857 -17.980 -3.018 1.00 92.50 94 PRO A C 1
ATOM 754 O O . PRO A 1 94 ? 22.485 -18.699 -3.948 1.00 92.50 94 PRO A O 1
ATOM 757 N N . LEU A 1 95 ? 23.823 -17.080 -3.168 1.00 91.75 95 LEU A N 1
ATOM 758 C CA . LEU A 1 95 ? 24.617 -16.885 -4.375 1.00 91.75 95 LEU A CA 1
ATOM 759 C C . LEU A 1 95 ? 26.037 -17.393 -4.140 1.00 91.75 95 LEU A C 1
ATOM 761 O O . LEU A 1 95 ? 26.674 -17.116 -3.122 1.00 91.75 95 LEU A O 1
ATOM 765 N N . SER A 1 96 ? 26.574 -18.110 -5.125 1.00 90.81 96 SER A N 1
ATOM 766 C CA . SER A 1 96 ? 27.992 -18.466 -5.102 1.00 90.81 96 SER A CA 1
ATOM 767 C C . SER A 1 96 ? 28.857 -17.250 -5.444 1.00 90.81 96 SER A C 1
ATOM 769 O O . SER A 1 96 ? 28.470 -16.397 -6.248 1.00 90.81 96 SER A O 1
ATOM 771 N N . ARG A 1 97 ? 30.083 -17.202 -4.906 1.00 88.81 97 ARG A N 1
ATOM 772 C CA . ARG A 1 97 ? 31.064 -16.160 -5.261 1.00 88.81 97 ARG A CA 1
ATOM 773 C C . ARG A 1 97 ? 31.285 -16.073 -6.778 1.00 88.81 97 ARG A C 1
ATOM 775 O O . ARG A 1 97 ? 31.412 -14.978 -7.315 1.00 88.81 97 ARG A O 1
ATOM 782 N N . ASN A 1 98 ? 31.302 -17.212 -7.476 1.00 89.38 98 ASN A N 1
ATOM 783 C CA . ASN A 1 98 ? 31.466 -17.245 -8.931 1.00 89.38 98 ASN A CA 1
ATOM 784 C C . ASN A 1 98 ? 30.277 -16.600 -9.660 1.00 89.38 98 ASN A C 1
ATOM 786 O O . ASN A 1 98 ? 30.464 -15.856 -10.615 1.00 89.38 98 ASN A O 1
ATOM 790 N N . GLU A 1 99 ? 29.053 -16.839 -9.188 1.00 88.38 99 GLU A N 1
ATOM 791 C CA . GLU A 1 99 ? 27.848 -16.253 -9.775 1.00 88.38 99 GLU A CA 1
ATOM 792 C C . GLU A 1 99 ? 27.810 -14.730 -9.597 1.00 88.38 99 GLU A C 1
ATOM 794 O O . GLU A 1 99 ? 27.528 -14.009 -10.556 1.00 88.38 99 GLU A O 1
ATOM 799 N N . TYR A 1 100 ? 28.195 -14.240 -8.417 1.00 89.88 100 TYR A N 1
ATOM 800 C CA . TYR A 1 100 ? 28.364 -12.810 -8.158 1.00 89.88 100 TYR A CA 1
ATOM 801 C C . TYR A 1 100 ? 29.412 -12.176 -9.089 1.00 89.88 100 TYR A C 1
ATOM 803 O O . TYR A 1 100 ? 29.129 -11.184 -9.759 1.00 89.88 100 TYR A O 1
ATOM 811 N N . LEU A 1 101 ? 30.602 -12.783 -9.193 1.00 87.50 101 LEU A N 1
ATOM 812 C CA . LEU A 1 101 ? 31.690 -12.278 -10.040 1.00 87.50 101 LEU A CA 1
ATOM 813 C C . LEU A 1 101 ? 31.385 -12.373 -11.540 1.00 87.50 101 LEU A C 1
ATOM 815 O O . LEU A 1 101 ? 31.871 -11.551 -12.312 1.00 87.50 101 LEU A O 1
ATOM 819 N N . SER A 1 102 ? 30.569 -13.346 -11.954 1.00 86.62 102 SER A N 1
ATOM 820 C CA . SER A 1 102 ? 30.146 -13.494 -13.350 1.00 86.62 102 SER A CA 1
ATOM 821 C C . SER A 1 102 ? 29.221 -12.371 -13.826 1.00 86.62 102 SER A C 1
ATOM 823 O O . SER A 1 102 ? 29.020 -12.218 -15.027 1.00 86.62 102 SER A O 1
ATOM 825 N N . GLY A 1 103 ? 28.623 -11.604 -12.905 1.00 83.19 103 GLY A N 1
ATOM 826 C CA . GLY A 1 103 ? 27.652 -10.561 -13.232 1.00 83.19 103 GLY A CA 1
ATOM 827 C C . GLY A 1 103 ? 26.242 -11.079 -13.545 1.00 83.19 103 GLY A C 1
ATOM 828 O O . GLY A 1 103 ? 25.314 -10.280 -13.647 1.00 83.19 103 GLY A O 1
ATOM 829 N N . ARG A 1 104 ? 26.038 -12.403 -13.639 1.00 83.44 104 ARG A N 1
ATOM 830 C CA . ARG A 1 104 ? 24.735 -13.010 -13.979 1.00 83.44 104 ARG A CA 1
ATOM 831 C C . ARG A 1 104 ? 23.649 -12.685 -12.959 1.00 83.44 104 ARG A C 1
ATOM 833 O O . ARG A 1 104 ? 22.500 -12.490 -13.338 1.00 83.44 104 ARG A O 1
ATOM 840 N N . ALA A 1 105 ? 24.021 -12.580 -11.685 1.00 82.56 105 ALA A N 1
ATOM 841 C CA . ALA A 1 105 ? 23.096 -12.218 -10.616 1.00 82.56 105 ALA A CA 1
ATOM 842 C C . ALA A 1 105 ? 22.541 -10.783 -10.755 1.00 82.56 105 ALA A C 1
ATOM 844 O O . ALA A 1 105 ? 21.481 -10.487 -10.218 1.00 82.56 105 ALA A O 1
ATOM 845 N N . PHE A 1 106 ? 23.222 -9.906 -11.501 1.00 81.62 106 PHE A N 1
ATOM 846 C CA . PHE A 1 106 ? 22.810 -8.523 -11.769 1.00 81.62 106 PHE A CA 1
ATOM 847 C C . PHE A 1 106 ? 21.928 -8.393 -13.027 1.00 81.62 106 PHE A C 1
ATOM 849 O O . PHE A 1 106 ? 21.637 -7.295 -13.484 1.00 81.62 106 PHE A O 1
ATOM 856 N N . GLY A 1 107 ? 21.551 -9.508 -13.665 1.00 71.31 107 GLY A N 1
ATOM 857 C CA . GLY A 1 107 ? 20.851 -9.478 -14.955 1.00 71.31 107 GLY A CA 1
ATOM 858 C C . GLY A 1 107 ? 21.732 -9.025 -16.128 1.00 71.31 107 GLY A C 1
ATOM 859 O O . GLY A 1 107 ? 21.242 -8.898 -17.250 1.00 71.31 107 GLY A O 1
ATOM 860 N N . SER A 1 108 ? 23.038 -8.826 -15.902 1.00 60.56 108 SER A N 1
ATOM 861 C CA . SER A 1 108 ? 24.006 -8.564 -16.964 1.00 60.56 108 SER A CA 1
ATOM 862 C C . SER A 1 108 ? 24.255 -9.858 -17.730 1.00 60.56 108 SER A C 1
ATOM 864 O O . SER A 1 108 ? 25.003 -10.736 -17.299 1.00 60.56 108 SER A O 1
ATOM 866 N N . SER A 1 109 ? 23.595 -10.009 -18.875 1.00 47.38 109 SER A N 1
ATOM 867 C CA . SER A 1 109 ? 23.908 -11.061 -19.834 1.00 47.38 109 SER A CA 1
ATOM 868 C C . SER A 1 109 ? 25.189 -10.695 -20.586 1.00 47.38 109 SER A C 1
ATOM 870 O O . SER A 1 109 ? 25.146 -10.318 -21.758 1.00 47.38 109 SER A O 1
ATOM 872 N N . SER A 1 110 ? 26.346 -10.794 -19.933 1.00 46.34 110 SER A N 1
ATOM 873 C CA . SER A 1 110 ? 27.577 -11.029 -20.678 1.00 46.34 110 SER A CA 1
ATOM 874 C C . SER A 1 110 ? 27.467 -12.437 -21.265 1.00 46.34 110 SER A C 1
ATOM 876 O O . SER A 1 110 ? 27.355 -13.439 -20.560 1.00 46.34 110 SER A O 1
ATOM 878 N N . THR A 1 111 ? 27.400 -12.512 -22.590 1.00 46.19 111 THR A N 1
ATOM 879 C CA . THR A 1 111 ? 27.507 -13.758 -23.348 1.00 46.19 111 THR A CA 1
ATOM 880 C C . THR A 1 111 ? 28.839 -14.428 -23.033 1.00 46.19 111 THR A C 1
ATOM 882 O O . THR A 1 111 ? 29.850 -14.149 -23.669 1.00 46.19 111 THR A O 1
ATOM 885 N N . THR A 1 112 ? 28.821 -15.329 -22.061 1.00 45.88 112 THR A N 1
ATOM 886 C CA . THR A 1 112 ? 29.808 -16.392 -21.897 1.00 45.88 112 THR A CA 1
ATOM 887 C C . THR A 1 112 ? 29.036 -17.674 -21.632 1.00 45.88 112 THR A C 1
ATOM 889 O O . THR A 1 112 ? 28.489 -17.876 -20.553 1.00 45.88 112 THR A O 1
ATOM 892 N N . GLU A 1 113 ? 28.909 -18.422 -22.726 1.00 41.56 113 GLU A N 1
ATOM 893 C CA . GLU A 1 113 ? 28.707 -19.862 -22.888 1.00 41.56 113 GLU A CA 1
ATOM 894 C C . GLU A 1 113 ? 27.846 -20.598 -21.848 1.00 41.56 113 GLU A C 1
ATOM 896 O O . GLU A 1 113 ? 28.177 -20.770 -20.678 1.00 41.56 113 GLU A O 1
ATOM 901 N N . CYS A 1 114 ? 26.721 -21.106 -22.349 1.00 35.56 114 CYS A N 1
ATOM 902 C CA . CYS A 1 114 ? 25.915 -22.119 -21.692 1.00 35.56 114 CYS A CA 1
ATOM 903 C C . CYS A 1 114 ? 26.708 -23.431 -21.592 1.00 35.56 114 CYS A C 1
ATOM 905 O O . CYS A 1 114 ? 26.828 -24.140 -22.589 1.00 35.56 114 CYS A O 1
ATOM 907 N N . GLU A 1 115 ? 27.148 -23.821 -20.398 1.00 35.78 115 GLU A N 1
ATOM 908 C CA . GLU A 1 115 ? 27.263 -25.248 -20.088 1.00 35.78 115 GLU A CA 1
ATOM 909 C C . GLU A 1 115 ? 25.884 -25.757 -19.661 1.00 35.78 115 GLU A C 1
ATOM 911 O O . GLU A 1 115 ? 25.417 -25.562 -18.538 1.00 35.78 115 GLU A O 1
ATOM 916 N N . ASN A 1 116 ? 25.204 -26.377 -20.624 1.00 44.31 116 ASN A N 1
ATOM 917 C CA . ASN A 1 116 ? 24.048 -27.226 -20.381 1.00 44.31 116 ASN A CA 1
ATOM 918 C C . ASN A 1 116 ? 24.474 -28.420 -19.506 1.00 44.31 116 ASN A C 1
ATOM 920 O O . ASN A 1 116 ? 25.361 -29.167 -19.925 1.00 44.31 116 ASN A O 1
ATOM 924 N N . PRO A 1 117 ? 23.812 -28.714 -18.373 1.00 55.34 117 PRO A N 1
ATOM 925 C CA . PRO A 1 117 ? 23.775 -30.091 -17.900 1.00 55.34 117 PRO A CA 1
ATOM 926 C C . PRO A 1 117 ? 23.019 -30.937 -18.948 1.00 55.34 117 PRO A C 1
ATOM 928 O O . PRO A 1 117 ? 22.015 -30.468 -19.496 1.00 55.34 117 PRO A O 1
ATOM 931 N N . PRO A 1 118 ? 23.479 -32.156 -19.283 1.00 42.81 118 PRO A N 1
ATOM 932 C CA . PRO A 1 118 ? 22.901 -32.935 -20.370 1.00 42.81 118 PRO A CA 1
ATOM 933 C C . PRO A 1 118 ? 21.426 -33.250 -20.097 1.00 42.81 118 PRO A C 1
ATOM 935 O O . PRO A 1 118 ? 21.071 -33.903 -19.114 1.00 42.81 118 PRO A O 1
ATOM 938 N N . LEU A 1 119 ? 20.574 -32.781 -21.010 1.00 43.06 119 LEU A N 1
ATOM 939 C CA . LEU A 1 119 ? 19.172 -33.156 -21.133 1.00 43.06 119 LEU A CA 1
ATOM 940 C C . LEU A 1 119 ? 19.084 -34.674 -21.320 1.00 43.06 119 LEU A C 1
ATOM 942 O O . LEU A 1 119 ? 19.404 -35.203 -22.382 1.00 43.06 119 LEU A O 1
ATOM 946 N N . GLN A 1 120 ? 18.626 -35.384 -20.291 1.00 51.78 120 GLN A N 1
ATOM 947 C CA . GLN A 1 120 ? 18.088 -36.726 -20.478 1.00 51.78 120 GLN A CA 1
ATOM 948 C C . GLN A 1 120 ? 16.754 -36.600 -21.217 1.00 51.78 120 GLN A C 1
ATOM 950 O O . GLN A 1 120 ? 15.742 -36.197 -20.637 1.00 51.78 120 GLN A O 1
ATOM 955 N N . GLU A 1 121 ? 16.763 -36.941 -22.503 1.00 48.31 121 GLU A N 1
ATOM 956 C CA . GLU A 1 121 ? 15.568 -37.107 -23.322 1.00 48.31 121 GLU A CA 1
ATOM 957 C C . GLU A 1 121 ? 14.668 -38.186 -22.703 1.00 48.31 121 GLU A C 1
ATOM 959 O O . GLU A 1 121 ? 14.923 -39.387 -22.795 1.00 48.31 121 GLU A O 1
ATOM 964 N N . LYS A 1 122 ? 13.593 -37.760 -22.036 1.00 57.62 122 LYS A N 1
ATOM 965 C CA . LYS A 1 122 ? 12.481 -38.646 -21.683 1.00 57.62 122 LYS A CA 1
ATOM 966 C C . LYS A 1 122 ? 11.485 -38.602 -22.845 1.00 57.62 122 LYS A C 1
ATOM 968 O O . LYS A 1 122 ? 11.116 -37.500 -23.252 1.00 57.62 122 LYS A O 1
ATOM 973 N N . PRO A 1 123 ? 11.021 -39.747 -23.376 1.00 54.22 123 PRO A N 1
ATOM 974 C CA . PRO A 1 123 ? 10.103 -39.754 -24.506 1.00 54.22 123 PRO A CA 1
ATOM 975 C C . PRO A 1 123 ? 8.805 -39.033 -24.133 1.00 54.22 123 PRO A C 1
ATOM 977 O O . PRO A 1 123 ? 8.174 -39.322 -23.111 1.00 54.22 123 PRO A O 1
ATOM 980 N N . THR A 1 124 ? 8.417 -38.079 -24.975 1.00 51.66 124 THR A N 1
ATOM 981 C CA . THR A 1 124 ? 7.171 -37.327 -24.866 1.00 51.66 124 THR A CA 1
ATOM 982 C C . THR A 1 124 ? 5.995 -38.292 -24.981 1.00 51.66 124 THR A C 1
ATOM 984 O O . THR A 1 124 ? 5.685 -38.825 -26.045 1.00 51.66 124 THR A O 1
ATOM 987 N N . LYS A 1 125 ? 5.308 -38.543 -23.863 1.00 61.06 125 LYS A N 1
ATOM 988 C CA . LYS A 1 125 ? 3.995 -39.186 -23.917 1.00 61.06 125 LYS A CA 1
ATOM 989 C C . LYS A 1 125 ? 3.031 -38.201 -24.570 1.00 61.06 125 LYS A C 1
ATOM 991 O O . LYS A 1 125 ? 2.763 -37.132 -24.027 1.00 61.06 125 LYS A O 1
ATOM 996 N N . GLN A 1 126 ? 2.551 -38.574 -25.751 1.00 71.25 126 GLN A N 1
ATOM 997 C CA . GLN A 1 126 ? 1.495 -37.893 -26.486 1.00 71.25 126 GLN A CA 1
ATOM 998 C C . GLN A 1 126 ? 0.306 -37.616 -25.553 1.00 71.25 126 GLN A C 1
ATOM 1000 O O . GLN A 1 126 ? -0.169 -38.509 -24.851 1.00 71.25 126 GLN A O 1
ATOM 1005 N N . PHE A 1 127 ? -0.146 -36.363 -25.522 1.00 67.00 127 PHE A N 1
ATOM 1006 C CA . PHE A 1 127 ? -1.280 -35.937 -24.709 1.00 67.00 127 PHE A CA 1
ATOM 1007 C C . PHE A 1 127 ? -2.555 -36.648 -25.181 1.00 67.00 127 PHE A C 1
ATOM 1009 O O . PHE A 1 127 ? -3.004 -36.448 -26.310 1.00 67.00 127 PHE A O 1
ATOM 1016 N N . VAL A 1 128 ? -3.136 -37.478 -24.312 1.00 71.06 128 VAL A N 1
ATOM 1017 C CA . VAL A 1 128 ? -4.448 -38.098 -24.521 1.00 71.06 128 VAL A CA 1
ATOM 1018 C C . VAL A 1 128 ? -5.449 -37.361 -23.631 1.00 71.06 128 VAL A C 1
ATOM 1020 O O . VAL A 1 128 ? -5.304 -37.412 -22.408 1.00 71.06 128 VAL A O 1
ATOM 1023 N N . PRO A 1 129 ? -6.458 -36.672 -24.193 1.00 70.06 129 PRO A N 1
ATOM 1024 C CA . PRO A 1 129 ? -7.485 -36.039 -23.379 1.00 70.06 129 PRO A CA 1
ATOM 1025 C C . PRO A 1 129 ? -8.287 -37.111 -22.616 1.00 70.06 129 PRO A C 1
ATOM 1027 O O . PRO A 1 129 ? -8.598 -38.164 -23.186 1.00 70.06 129 PRO A O 1
ATOM 1030 N N . PRO A 1 130 ? -8.643 -36.877 -21.340 1.00 62.12 130 PRO A N 1
ATOM 1031 C CA . PRO A 1 130 ? -9.426 -37.830 -20.565 1.00 62.12 130 PRO A CA 1
ATOM 1032 C C . PRO A 1 130 ? -10.821 -37.993 -21.180 1.00 62.12 130 PRO A C 1
ATOM 1034 O O . PRO A 1 130 ? -11.571 -37.030 -21.334 1.00 62.12 130 PRO A O 1
ATOM 1037 N N . LYS A 1 131 ? -11.180 -39.233 -21.531 1.00 63.34 131 LYS A N 1
ATOM 1038 C CA . LYS A 1 131 ? -12.545 -39.582 -21.934 1.00 63.34 131 LYS A CA 1
ATOM 1039 C C . LYS A 1 131 ? -13.418 -39.626 -20.682 1.00 63.34 131 LYS A C 1
ATOM 1041 O O . LYS A 1 131 ? -13.295 -40.539 -19.870 1.00 63.34 131 LYS A O 1
ATOM 1046 N N . ILE A 1 132 ? -14.288 -38.634 -20.527 1.00 59.31 132 ILE A N 1
ATOM 1047 C CA . ILE A 1 132 ? -15.331 -38.639 -19.501 1.00 59.31 132 ILE A CA 1
ATOM 1048 C C . ILE A 1 132 ? -16.410 -39.626 -19.962 1.00 59.31 132 ILE A C 1
ATOM 1050 O O . ILE A 1 132 ? -17.213 -39.317 -20.841 1.00 59.31 132 ILE A O 1
ATOM 1054 N N . ASN A 1 133 ? -16.406 -40.833 -19.394 1.00 56.28 133 ASN A N 1
ATOM 1055 C CA . ASN A 1 133 ? -17.505 -41.779 -19.553 1.00 56.28 133 ASN A CA 1
ATOM 1056 C C . ASN A 1 133 ? -18.661 -41.339 -18.649 1.00 56.28 133 ASN A C 1
ATOM 1058 O O . ASN A 1 133 ? -18.643 -41.573 -17.442 1.00 56.28 133 ASN A O 1
ATOM 1062 N N . TYR A 1 134 ? -19.687 -40.727 -19.238 1.00 54.03 134 TYR A N 1
ATOM 1063 C CA . TYR A 1 134 ? -20.996 -40.598 -18.602 1.00 54.03 134 TYR A CA 1
ATOM 1064 C C . TYR A 1 134 ? -21.717 -41.941 -18.695 1.00 54.03 134 TYR A C 1
ATOM 1066 O O . TYR A 1 134 ? -22.569 -42.152 -19.554 1.00 54.03 134 TYR A O 1
ATOM 1074 N N . SER A 1 135 ? -21.354 -42.884 -17.833 1.00 49.06 135 SER A N 1
ATOM 1075 C CA . SER A 1 135 ? -22.145 -44.096 -17.668 1.00 49.06 135 SER A CA 1
ATOM 1076 C C . SER A 1 135 ? -22.056 -44.622 -16.246 1.00 49.06 135 SER A C 1
ATOM 1078 O O . SER A 1 135 ? -20.970 -44.927 -15.760 1.00 49.06 135 SER A O 1
ATOM 1080 N N . ALA A 1 136 ? -23.246 -44.806 -15.680 1.00 42.41 136 ALA A N 1
ATOM 1081 C CA . ALA A 1 136 ? -23.574 -45.576 -14.490 1.00 42.41 136 ALA A CA 1
ATOM 1082 C C . ALA A 1 136 ? -23.278 -44.908 -13.139 1.00 42.41 136 ALA A C 1
ATOM 1084 O O . ALA A 1 136 ? -22.222 -45.062 -12.533 1.00 42.41 136 ALA A O 1
ATOM 1085 N N . LEU A 1 137 ? -24.323 -44.257 -12.623 1.00 53.06 137 LEU A N 1
ATOM 1086 C CA . LEU A 1 137 ? -24.651 -44.281 -11.201 1.00 53.06 137 LEU A CA 1
ATOM 1087 C C . LEU A 1 137 ? -24.649 -45.739 -10.702 1.00 53.06 137 LEU A C 1
ATOM 1089 O O . LEU A 1 137 ? -25.384 -46.554 -11.268 1.00 53.06 137 LEU A O 1
ATOM 1093 N N . PRO A 1 138 ? -23.937 -46.079 -9.619 1.00 43.91 138 PRO A N 1
ATOM 1094 C CA . PRO A 1 138 ? -24.285 -47.224 -8.807 1.00 43.91 138 PRO A CA 1
ATOM 1095 C C . PRO A 1 138 ? -25.025 -46.731 -7.566 1.00 43.91 138 PRO A C 1
ATOM 1097 O O . PRO A 1 138 ? -24.465 -46.084 -6.682 1.00 43.91 138 PRO A O 1
ATOM 1100 N N . ASN A 1 139 ? -26.308 -47.074 -7.523 1.00 50.97 139 ASN A N 1
ATOM 1101 C CA . ASN A 1 139 ? -27.089 -47.137 -6.301 1.00 50.97 139 ASN A CA 1
ATOM 1102 C C . ASN A 1 139 ? -26.327 -48.008 -5.284 1.00 50.97 139 ASN A C 1
ATOM 1104 O O . ASN A 1 139 ? -25.961 -49.141 -5.610 1.00 50.97 139 ASN A O 1
ATOM 1108 N N . ARG A 1 140 ? -26.047 -47.497 -4.081 1.00 38.44 140 ARG A N 1
ATOM 1109 C CA . ARG A 1 140 ? -25.430 -48.300 -3.020 1.00 38.44 140 ARG A CA 1
ATOM 1110 C C . ARG A 1 140 ? -26.049 -47.972 -1.668 1.00 38.44 140 ARG A C 1
ATOM 1112 O O . ARG A 1 140 ? -25.688 -46.997 -1.017 1.00 38.44 140 ARG A O 1
ATOM 1119 N N . GLU A 1 141 ? -26.978 -48.830 -1.276 1.00 39.34 141 GLU A N 1
ATOM 1120 C CA . GLU A 1 141 ? -27.407 -49.023 0.107 1.00 39.34 141 GLU A CA 1
ATOM 1121 C C . GLU A 1 141 ? -26.429 -49.952 0.874 1.00 39.34 141 GLU A C 1
ATOM 1123 O O . GLU A 1 141 ? -25.529 -50.541 0.263 1.00 39.34 141 GLU A O 1
ATOM 1128 N N . PRO A 1 142 ? -26.514 -50.008 2.221 1.00 50.81 142 PRO A N 1
ATOM 1129 C CA . PRO A 1 142 ? -25.349 -49.998 3.102 1.00 50.81 142 PRO A CA 1
ATOM 1130 C C . PRO A 1 142 ? -24.918 -51.390 3.579 1.00 50.81 142 PRO A C 1
ATOM 1132 O O . PRO A 1 142 ? -25.736 -52.284 3.784 1.00 50.81 142 PRO A O 1
ATOM 1135 N N . THR A 1 143 ? -23.621 -51.568 3.855 1.00 37.19 143 THR A N 1
ATOM 1136 C CA . THR A 1 143 ? -23.148 -52.645 4.745 1.00 37.19 143 THR A CA 1
ATOM 1137 C C . THR A 1 143 ? -21.768 -52.334 5.338 1.00 37.19 143 THR A C 1
ATOM 1139 O O . THR A 1 143 ? -20.753 -52.280 4.653 1.00 37.19 143 THR A O 1
ATOM 1142 N N . THR A 1 144 ? -21.794 -52.069 6.644 1.00 49.47 144 THR A N 1
ATOM 1143 C CA . THR A 1 144 ? -20.797 -52.319 7.701 1.00 49.47 144 THR A CA 1
ATOM 1144 C C . THR A 1 144 ? -19.386 -52.809 7.317 1.00 49.47 144 THR A C 1
ATOM 1146 O O . THR A 1 144 ? -19.243 -53.943 6.871 1.00 49.47 144 THR A O 1
ATOM 1149 N N . ALA A 1 145 ? -18.345 -52.038 7.677 1.00 43.06 145 ALA A N 1
ATOM 1150 C CA . ALA A 1 145 ? -17.198 -52.481 8.502 1.00 43.06 145 ALA A CA 1
ATOM 1151 C C . ALA A 1 145 ? -16.107 -51.386 8.630 1.00 43.06 145 ALA A C 1
ATOM 1153 O O . ALA A 1 145 ? -15.278 -51.187 7.750 1.00 43.06 145 ALA A O 1
ATOM 1154 N N . ARG A 1 146 ? -16.152 -50.704 9.779 1.00 49.09 146 ARG A N 1
ATOM 1155 C CA . ARG A 1 146 ? -15.127 -49.967 10.550 1.00 49.09 146 ARG A CA 1
ATOM 1156 C C . ARG A 1 146 ? -13.684 -49.908 10.011 1.00 49.09 146 ARG A C 1
ATOM 1158 O O . ARG A 1 146 ? -13.039 -50.945 9.900 1.00 49.09 146 ARG A O 1
ATOM 1165 N N . ARG A 1 147 ? -13.139 -48.684 9.936 1.00 47.28 147 ARG A N 1
ATOM 1166 C CA . ARG A 1 147 ? -11.968 -48.186 10.706 1.00 47.28 147 ARG A CA 1
ATOM 1167 C C . ARG A 1 147 ? -11.975 -46.650 10.647 1.00 47.28 147 ARG A C 1
ATOM 1169 O O . ARG A 1 147 ? -11.371 -46.054 9.763 1.00 47.28 147 ARG A O 1
ATOM 1176 N N . ASP A 1 148 ? -12.695 -46.040 11.584 1.00 40.97 148 ASP A N 1
ATOM 1177 C CA . ASP A 1 148 ? -12.756 -44.589 11.762 1.00 40.97 148 ASP A CA 1
ATOM 1178 C C . ASP A 1 148 ? -11.522 -44.090 12.524 1.00 40.97 148 ASP A C 1
ATOM 1180 O O . ASP A 1 148 ? -11.211 -44.564 13.619 1.00 40.97 148 ASP A O 1
ATOM 1184 N N . VAL A 1 149 ? -10.830 -43.112 11.942 1.00 56.44 149 VAL A N 1
ATOM 1185 C CA . VAL A 1 149 ? -9.947 -42.201 12.676 1.00 56.44 149 VAL A CA 1
ATOM 1186 C C . VAL A 1 149 ? -10.860 -41.174 13.356 1.00 56.44 149 VAL A C 1
ATOM 1188 O O . VAL A 1 149 ? -11.641 -40.531 12.651 1.00 56.44 149 VAL A O 1
ATOM 1191 N N . PRO A 1 150 ? -10.815 -40.994 14.688 1.00 51.66 150 PRO A N 1
ATOM 1192 C CA . PRO A 1 150 ? -11.650 -40.003 15.349 1.00 51.66 150 PRO A CA 1
ATOM 1193 C C . PRO A 1 150 ? -11.119 -38.602 15.031 1.00 51.66 150 PRO A C 1
ATOM 1195 O O . PRO A 1 150 ? -10.186 -38.115 15.667 1.00 51.66 150 PRO A O 1
ATOM 1198 N N . LEU A 1 151 ? -11.718 -37.939 14.043 1.00 51.53 151 LEU A N 1
ATOM 1199 C CA . LEU A 1 151 ? -11.613 -36.490 13.922 1.00 51.53 151 LEU A CA 1
ATOM 1200 C C . LEU A 1 151 ? -12.439 -35.887 15.056 1.00 51.53 151 LEU A C 1
ATOM 1202 O O . LEU A 1 151 ? -13.665 -36.004 15.078 1.00 51.53 151 LEU A O 1
ATOM 1206 N N . GLN A 1 152 ? -11.759 -35.283 16.030 1.00 55.59 152 GLN A N 1
ATOM 1207 C CA . GLN A 1 152 ? -12.437 -34.503 17.054 1.00 55.59 152 GLN A CA 1
ATOM 1208 C C . GLN A 1 152 ? -13.095 -33.284 16.392 1.00 55.59 152 GLN A C 1
ATOM 1210 O O . GLN A 1 152 ? -12.416 -32.551 15.669 1.00 55.59 152 GLN A O 1
ATOM 1215 N N . PRO A 1 153 ? -14.397 -33.041 16.616 1.00 52.44 153 PRO A N 1
ATOM 1216 C CA . PRO A 1 153 ? -15.016 -31.801 16.187 1.00 52.44 153 PRO A CA 1
ATOM 1217 C C . PRO A 1 153 ? -14.381 -30.651 16.972 1.00 52.44 153 PRO A C 1
ATOM 1219 O O . PRO A 1 153 ? -14.469 -30.600 18.199 1.00 52.44 153 PRO A O 1
ATOM 1222 N N . ILE A 1 154 ? -13.742 -29.720 16.262 1.00 50.44 154 ILE A N 1
ATOM 1223 C CA . ILE A 1 154 ? -13.414 -28.409 16.819 1.00 50.44 154 ILE A CA 1
ATOM 1224 C C . ILE A 1 154 ? -14.757 -27.768 17.155 1.00 50.44 154 ILE A C 1
ATOM 1226 O O . ILE A 1 154 ? -15.534 -27.420 16.264 1.00 50.44 154 ILE A O 1
ATOM 1230 N N . ALA A 1 155 ? -15.054 -27.683 18.448 1.00 43.56 155 ALA A N 1
ATOM 1231 C CA . ALA A 1 155 ? -16.216 -26.988 18.959 1.00 43.56 155 ALA A CA 1
ATOM 1232 C C . ALA A 1 155 ? -16.084 -25.496 18.617 1.00 43.56 155 ALA A C 1
ATOM 1234 O O . ALA A 1 155 ? -15.544 -24.709 19.388 1.00 43.56 155 ALA A O 1
ATOM 1235 N N . LEU A 1 156 ? -16.593 -25.100 17.450 1.00 47.12 156 LEU A N 1
ATOM 1236 C CA . LEU A 1 156 ? -17.125 -23.759 17.267 1.00 47.12 156 LEU A CA 1
ATOM 1237 C C . LEU A 1 156 ? -18.293 -23.662 18.242 1.00 47.12 156 LEU A C 1
ATOM 1239 O O . LEU A 1 156 ? -19.351 -24.250 18.021 1.00 47.12 156 LEU A O 1
ATOM 1243 N N . THR A 1 157 ? -18.067 -22.990 19.366 1.00 45.00 157 THR A N 1
ATOM 1244 C CA . THR A 1 157 ? -19.087 -22.652 20.354 1.00 45.00 157 THR A CA 1
ATOM 1245 C C . THR A 1 157 ? -20.133 -21.747 19.705 1.00 45.00 157 THR A C 1
ATOM 1247 O O . THR A 1 157 ? -20.118 -20.533 19.868 1.00 45.00 157 THR A O 1
ATOM 1250 N N . ILE A 1 158 ? -21.052 -22.340 18.951 1.00 45.34 158 ILE A N 1
ATOM 1251 C CA . ILE A 1 158 ? -22.360 -21.767 18.670 1.00 45.34 158 ILE A CA 1
ATOM 1252 C C . ILE A 1 158 ? -23.255 -22.320 19.771 1.00 45.34 158 ILE A C 1
ATOM 1254 O O . ILE A 1 158 ? -23.854 -23.388 19.646 1.00 45.34 158 ILE A O 1
ATOM 1258 N N . ALA A 1 159 ? -23.287 -21.610 20.896 1.00 41.00 159 ALA A N 1
ATOM 1259 C CA . ALA A 1 159 ? -24.312 -21.815 21.901 1.00 41.00 159 ALA A CA 1
ATOM 1260 C C . ALA A 1 159 ? -25.652 -21.392 21.281 1.00 41.00 159 ALA A C 1
ATOM 1262 O O . ALA A 1 159 ? -26.019 -20.220 21.281 1.00 41.00 159 ALA A O 1
ATOM 1263 N N . SER A 1 160 ? -26.366 -22.355 20.698 1.00 47.97 160 SER A N 1
ATOM 1264 C CA . SER A 1 160 ? -27.776 -22.191 20.375 1.00 47.97 160 SER A CA 1
ATOM 1265 C C . SER A 1 160 ? -28.575 -22.422 21.654 1.00 47.97 160 SER A C 1
ATOM 1267 O O . SER A 1 160 ? -28.702 -23.546 22.136 1.00 47.97 160 SER A O 1
ATOM 1269 N N . GLY A 1 161 ? -29.054 -21.322 22.228 1.00 36.25 161 GLY A N 1
ATOM 1270 C CA . GLY A 1 161 ? -29.907 -21.269 23.409 1.00 36.25 161 GLY A CA 1
ATOM 1271 C C . GLY A 1 161 ? -31.057 -20.289 23.183 1.00 36.25 161 GLY A C 1
ATOM 1272 O O . GLY A 1 161 ? -31.050 -19.185 23.700 1.00 36.25 161 GLY A O 1
ATOM 1273 N N . ASN A 1 162 ? -31.995 -20.695 22.330 1.00 36.62 162 ASN A N 1
ATOM 1274 C CA . ASN A 1 162 ? -33.434 -20.413 22.350 1.00 36.62 162 ASN A CA 1
ATOM 1275 C C . ASN A 1 162 ? -33.951 -19.148 23.094 1.00 36.62 162 ASN A C 1
ATOM 1277 O O . ASN A 1 162 ? -34.196 -19.206 24.297 1.00 36.62 162 ASN A O 1
ATOM 1281 N N . SER A 1 163 ? -34.223 -18.047 22.371 1.00 35.34 163 SER A N 1
ATOM 1282 C CA . SER A 1 163 ? -35.440 -17.184 22.445 1.00 35.34 163 SER A CA 1
ATOM 1283 C C . SER A 1 163 ? -35.254 -15.873 21.639 1.00 35.34 163 SER A C 1
ATOM 1285 O O . SER A 1 163 ? -34.127 -15.395 21.506 1.00 35.34 163 SER A O 1
ATOM 1287 N N . PRO A 1 164 ? -36.319 -15.273 21.057 1.00 44.53 164 PRO A N 1
ATOM 1288 C CA . PRO A 1 164 ? -36.210 -14.118 20.171 1.00 44.53 164 PRO A CA 1
ATOM 1289 C C . PRO A 1 164 ? -36.152 -12.833 20.999 1.00 44.53 164 PRO A C 1
ATOM 1291 O O . PRO A 1 164 ? -37.106 -12.059 21.064 1.00 44.53 164 PRO A O 1
ATOM 1294 N N . VAL A 1 165 ? -35.023 -12.593 21.652 1.00 36.00 165 VAL A N 1
ATOM 1295 C CA . VAL A 1 165 ? -34.703 -11.251 22.131 1.00 36.00 165 VAL A CA 1
ATOM 1296 C C . VAL A 1 165 ? -34.034 -10.551 20.960 1.00 36.00 165 VAL A C 1
ATOM 1298 O O . VAL A 1 165 ? -33.070 -11.072 20.404 1.00 36.00 165 VAL A O 1
ATOM 1301 N N . LYS A 1 166 ? -34.563 -9.395 20.540 1.00 45.16 166 LYS A N 1
ATOM 1302 C CA . LYS A 1 166 ? -33.883 -8.482 19.612 1.00 45.16 166 LYS A CA 1
ATOM 1303 C C . LYS A 1 166 ? -32.551 -8.073 20.248 1.00 45.16 166 LYS A C 1
ATOM 1305 O O . LYS A 1 166 ? -32.475 -7.055 20.930 1.00 45.16 166 LYS A O 1
ATOM 1310 N N . ALA A 1 167 ? -31.531 -8.909 20.092 1.00 41.00 167 ALA A N 1
ATOM 1311 C CA . ALA A 1 167 ? -30.184 -8.611 20.517 1.00 41.00 167 ALA A CA 1
ATOM 1312 C C . ALA A 1 167 ? -29.722 -7.441 19.657 1.00 41.00 167 ALA A C 1
ATOM 1314 O O . ALA A 1 167 ? -29.729 -7.519 18.425 1.00 41.00 167 ALA A O 1
ATOM 1315 N N . LYS A 1 168 ? -29.402 -6.325 20.315 1.00 54.81 168 LYS A N 1
ATOM 1316 C CA . LYS A 1 168 ? -28.715 -5.222 19.657 1.00 54.81 168 LYS A CA 1
ATOM 1317 C C . LYS A 1 168 ? -27.469 -5.800 18.975 1.00 54.81 168 LYS A C 1
ATOM 1319 O O . LYS A 1 168 ? -26.827 -6.672 19.568 1.00 54.81 168 LYS A O 1
ATOM 1324 N N . PRO A 1 169 ? -27.156 -5.381 17.740 1.00 61.72 169 PRO A N 1
ATOM 1325 C CA . PRO A 1 169 ? -25.912 -5.795 17.113 1.00 61.72 169 PRO A CA 1
ATOM 1326 C C . PRO A 1 169 ? -24.770 -5.405 18.048 1.00 61.72 169 PRO A C 1
ATOM 1328 O O . PRO A 1 169 ? -24.768 -4.284 18.549 1.00 61.72 169 PRO A O 1
ATOM 1331 N N . ALA A 1 170 ? -23.889 -6.353 18.368 1.00 71.81 170 ALA A N 1
ATOM 1332 C CA . ALA A 1 170 ? -22.790 -6.095 19.286 1.00 71.81 170 ALA A CA 1
ATOM 1333 C C . ALA A 1 170 ? -21.975 -4.907 18.764 1.00 71.81 170 ALA A C 1
ATOM 1335 O O . ALA A 1 170 ? -21.587 -4.900 17.591 1.00 71.81 170 ALA A O 1
ATOM 1336 N N . ASP A 1 171 ? -21.754 -3.915 19.624 1.00 83.50 171 ASP A N 1
ATOM 1337 C CA . ASP A 1 171 ? -20.959 -2.752 19.258 1.00 83.50 171 ASP A CA 1
ATOM 1338 C C . ASP A 1 171 ? -19.550 -3.225 18.882 1.00 83.50 171 ASP A C 1
ATOM 1340 O O . ASP A 1 171 ? -18.934 -4.043 19.573 1.00 83.50 171 ASP A O 1
ATOM 1344 N N . SER A 1 172 ? -19.063 -2.776 17.729 1.00 91.38 172 SER A N 1
ATOM 1345 C CA . SER A 1 172 ? -17.795 -3.236 17.165 1.00 91.38 172 SER A CA 1
ATOM 1346 C C . SER A 1 172 ? -17.061 -2.071 16.531 1.00 91.38 172 SER A C 1
ATOM 1348 O O . SER A 1 172 ? -17.665 -1.268 15.820 1.00 91.38 172 SER A O 1
ATOM 1350 N N . HIS A 1 173 ? -15.759 -1.975 16.779 1.00 94.88 173 HIS A N 1
ATOM 1351 C CA . HIS A 1 173 ? -14.952 -0.846 16.340 1.00 94.88 173 HIS A CA 1
ATOM 1352 C C . HIS A 1 173 ? -13.758 -1.328 15.525 1.00 94.88 173 HIS A C 1
ATOM 1354 O O . HIS A 1 173 ? -13.170 -2.368 15.820 1.00 94.88 173 HIS A O 1
ATOM 1360 N N . TRP A 1 174 ? -13.423 -0.582 14.479 1.00 96.50 174 TRP A N 1
ATOM 1361 C CA . TRP A 1 174 ? -12.418 -0.964 13.492 1.00 96.50 174 TRP A CA 1
ATOM 1362 C C . TRP A 1 174 ? -11.612 0.253 13.049 1.00 96.50 174 TRP A C 1
ATOM 1364 O O . TRP A 1 174 ? -12.170 1.342 12.913 1.00 96.50 174 TRP A O 1
ATOM 1374 N N . THR A 1 175 ? -10.324 0.070 12.771 1.00 96.69 175 THR A N 1
ATOM 1375 C CA . THR A 1 175 ? -9.604 0.981 11.880 1.00 96.69 175 THR A CA 1
ATOM 1376 C C . THR A 1 175 ? -10.029 0.719 10.443 1.00 96.69 175 THR A C 1
ATOM 1378 O O . THR A 1 175 ? -10.418 -0.394 10.075 1.00 96.69 175 THR A O 1
ATOM 1381 N N . ALA A 1 176 ? -9.980 1.754 9.620 1.00 96.75 176 ALA A N 1
ATOM 1382 C CA . ALA A 1 176 ? -10.327 1.662 8.220 1.00 96.75 176 ALA A CA 1
ATOM 1383 C C . ALA A 1 176 ? -9.548 2.673 7.386 1.00 96.75 176 ALA A C 1
ATOM 1385 O O . ALA A 1 176 ? -9.295 3.793 7.821 1.00 96.75 176 ALA A O 1
ATOM 1386 N N . ASN A 1 177 ? -9.245 2.310 6.147 1.00 96.75 177 ASN A N 1
ATOM 1387 C CA . ASN A 1 177 ? -8.750 3.248 5.149 1.00 96.75 177 ASN A CA 1
ATOM 1388 C C . ASN A 1 177 ? -9.931 3.748 4.314 1.00 96.75 177 ASN A C 1
ATOM 1390 O O . ASN A 1 177 ? -10.874 3.000 4.039 1.00 96.75 177 ASN A O 1
ATOM 1394 N N . TRP A 1 178 ? -9.896 5.009 3.887 1.00 96.50 178 TRP A N 1
ATOM 1395 C CA . TRP A 1 178 ? -10.967 5.594 3.084 1.00 96.50 178 TRP A CA 1
ATOM 1396 C C . TRP A 1 178 ? -10.460 6.381 1.885 1.00 96.50 178 TRP A C 1
ATOM 1398 O O . TRP A 1 178 ? -9.337 6.882 1.860 1.00 96.50 178 TRP A O 1
ATOM 1408 N N . ARG A 1 179 ? -11.305 6.496 0.857 1.00 94.31 179 ARG A N 1
ATOM 1409 C CA . ARG A 1 179 ? -11.055 7.327 -0.328 1.00 94.31 179 ARG A CA 1
ATOM 1410 C C . ARG A 1 179 ? -12.329 7.858 -0.966 1.00 94.31 179 ARG A C 1
ATOM 1412 O O . ARG A 1 179 ? -13.423 7.324 -0.790 1.00 94.31 179 ARG A O 1
ATOM 1419 N N . LYS A 1 180 ? -12.190 8.905 -1.767 1.00 93.56 180 LYS A N 1
ATOM 1420 C CA . LYS A 1 180 ? -13.214 9.391 -2.687 1.00 93.56 180 LYS A CA 1
ATOM 1421 C C . LYS A 1 180 ? -13.299 8.455 -3.899 1.00 93.56 180 LYS A C 1
ATOM 1423 O O . LYS A 1 180 ? -12.269 7.956 -4.357 1.00 93.56 180 LYS A O 1
ATOM 1428 N N . PRO A 1 181 ? -14.497 8.259 -4.474 1.00 92.06 181 PRO A N 1
ATOM 1429 C CA . PRO A 1 181 ? -14.656 7.489 -5.700 1.00 92.06 181 PRO A CA 1
ATOM 1430 C C . PRO A 1 181 ? -13.753 8.032 -6.813 1.00 92.06 181 PRO A C 1
ATOM 1432 O O . PRO A 1 181 ? -13.801 9.218 -7.148 1.00 92.06 181 PRO A O 1
ATOM 1435 N N . GLN A 1 182 ? -12.919 7.166 -7.386 1.00 86.44 182 GLN A N 1
ATOM 1436 C CA . GLN A 1 182 ? -11.924 7.547 -8.382 1.00 86.44 182 GLN A CA 1
ATOM 1437 C C . GLN A 1 182 ? -11.903 6.549 -9.545 1.00 86.44 182 GLN A C 1
ATOM 1439 O O . GLN A 1 182 ? -11.790 5.344 -9.337 1.00 86.44 182 GLN A O 1
ATOM 1444 N N . ASN A 1 183 ? -11.926 7.065 -10.780 1.00 87.88 183 ASN A N 1
ATOM 1445 C CA . ASN A 1 183 ? -11.873 6.275 -12.022 1.00 87.88 183 ASN A CA 1
ATOM 1446 C C . ASN A 1 183 ? -10.436 6.009 -12.523 1.00 87.88 183 ASN A C 1
ATOM 1448 O O . ASN A 1 183 ? -10.217 5.819 -13.718 1.00 87.88 183 ASN A O 1
ATOM 1452 N N . LYS A 1 184 ? -9.429 6.065 -11.644 1.00 88.56 184 LYS A N 1
ATOM 1453 C CA . LYS A 1 184 ? -8.030 5.827 -12.025 1.00 88.56 184 LYS A CA 1
ATOM 1454 C C . LYS A 1 184 ? -7.722 4.332 -11.984 1.00 88.56 184 LYS A C 1
ATOM 1456 O O . LYS A 1 184 ? -8.217 3.622 -11.118 1.00 88.56 184 LYS A O 1
ATOM 1461 N N . LYS A 1 185 ? -6.848 3.883 -12.892 1.00 85.88 185 LYS A N 1
ATOM 1462 C CA . LYS A 1 185 ? -6.337 2.501 -12.933 1.00 85.88 185 LYS A CA 1
ATOM 1463 C C . LYS A 1 185 ? -5.620 2.109 -11.635 1.00 85.88 185 LYS A C 1
ATOM 1465 O O . LYS A 1 185 ? -5.739 0.976 -11.190 1.00 85.88 185 LYS A O 1
ATOM 1470 N N . HIS A 1 186 ? -4.885 3.052 -11.051 1.00 82.06 186 HIS A N 1
ATOM 1471 C CA . HIS A 1 186 ? -4.199 2.886 -9.776 1.00 82.06 186 HIS A CA 1
ATOM 1472 C C . HIS A 1 186 ? -4.848 3.802 -8.756 1.00 82.06 186 HIS A C 1
ATOM 1474 O O . HIS A 1 186 ? -5.031 4.997 -8.997 1.00 82.06 186 HIS A O 1
ATOM 1480 N N . GLN A 1 187 ? -5.240 3.194 -7.654 1.00 88.56 187 GLN A N 1
ATOM 1481 C CA . GLN A 1 187 ? -6.244 3.699 -6.750 1.00 88.56 187 GLN A CA 1
ATOM 1482 C C . GLN A 1 187 ? -5.573 3.795 -5.382 1.00 88.56 187 GLN A C 1
ATOM 1484 O O . GLN A 1 187 ? -5.087 2.795 -4.859 1.00 88.56 187 GLN A O 1
ATOM 1489 N N . THR A 1 188 ? -5.478 5.005 -4.848 1.00 91.19 188 THR A N 1
ATOM 1490 C CA . THR A 1 188 ? -4.812 5.284 -3.573 1.00 91.19 188 THR A CA 1
ATOM 1491 C C . THR A 1 188 ? -5.855 5.562 -2.501 1.00 91.19 188 THR A C 1
ATOM 1493 O O . THR A 1 188 ? -6.934 6.076 -2.805 1.00 91.19 188 THR A O 1
ATOM 1496 N N . TRP A 1 189 ? -5.540 5.221 -1.256 1.00 94.62 189 TRP A N 1
ATOM 1497 C CA . TRP A 1 189 ? -6.333 5.663 -0.114 1.00 94.62 189 TRP A CA 1
ATOM 1498 C C . TRP A 1 189 ? -6.097 7.160 0.125 1.00 94.62 189 TRP A C 1
ATOM 1500 O O . TRP A 1 189 ? -4.976 7.637 -0.051 1.00 94.62 189 TRP A O 1
ATOM 1510 N N . ASP A 1 190 ? -7.158 7.905 0.447 1.00 91.81 190 ASP A N 1
ATOM 1511 C CA . ASP A 1 190 ? -7.070 9.337 0.770 1.00 91.81 190 ASP A CA 1
ATOM 1512 C C . ASP A 1 190 ? -6.691 9.563 2.241 1.00 91.81 190 ASP A C 1
ATOM 1514 O O . ASP A 1 190 ? -6.188 10.635 2.573 1.00 91.81 190 ASP A O 1
ATOM 1518 N N . GLY A 1 191 ? -6.933 8.582 3.113 1.00 94.06 191 GLY A N 1
ATOM 1519 C CA . GLY A 1 191 ? -6.522 8.634 4.511 1.00 94.06 191 GLY A CA 1
ATOM 1520 C C . GLY A 1 191 ? -7.063 7.478 5.343 1.00 94.06 191 GLY A C 1
ATOM 1521 O O . GLY A 1 191 ? -7.681 6.546 4.817 1.00 94.06 191 GLY A O 1
ATOM 1522 N N . ASP A 1 192 ? -6.853 7.602 6.647 1.00 95.50 192 ASP A N 1
ATOM 1523 C CA . ASP A 1 192 ? -7.252 6.635 7.664 1.00 95.50 192 ASP A CA 1
ATOM 1524 C C . ASP A 1 192 ? -8.453 7.166 8.466 1.00 95.50 192 ASP A C 1
ATOM 1526 O O . ASP A 1 192 ? -8.769 8.362 8.449 1.00 95.50 192 ASP A O 1
ATOM 1530 N N . ALA A 1 193 ? -9.211 6.255 9.069 1.00 95.69 193 ALA A N 1
ATOM 1531 C CA . ALA A 1 193 ? -10.431 6.533 9.812 1.00 95.69 193 ALA A CA 1
ATOM 1532 C C . ALA A 1 193 ? -10.748 5.408 10.804 1.00 95.69 193 ALA A C 1
ATOM 1534 O O . ALA A 1 193 ? -10.241 4.291 10.710 1.00 95.69 193 ALA A O 1
ATOM 1535 N N . TYR A 1 194 ? -11.669 5.693 11.716 1.00 96.25 194 TYR A N 1
ATOM 1536 C CA . TYR A 1 194 ? -12.254 4.723 12.630 1.00 96.25 194 TYR A CA 1
ATOM 1537 C C . TYR A 1 194 ? -13.718 4.481 12.278 1.00 96.25 194 TYR A C 1
ATOM 1539 O O . TYR A 1 194 ? -14.478 5.426 12.050 1.00 96.25 194 TYR A O 1
ATOM 1547 N N . ILE A 1 195 ? -14.131 3.216 12.253 1.00 95.62 195 ILE A N 1
ATOM 1548 C CA . ILE A 1 195 ? -15.519 2.803 12.064 1.00 95.62 195 ILE A CA 1
ATOM 1549 C C . ILE A 1 195 ? -16.056 2.236 13.367 1.00 95.62 195 ILE A C 1
ATOM 1551 O O . ILE A 1 195 ? -15.477 1.319 13.938 1.00 95.62 195 ILE A O 1
ATOM 1555 N N . SER A 1 196 ? -17.196 2.756 13.804 1.00 94.25 196 SER A N 1
ATOM 1556 C CA . SER A 1 196 ? -17.957 2.236 14.932 1.00 94.25 196 SER A CA 1
ATOM 1557 C C . SER A 1 196 ? -19.292 1.689 14.438 1.00 94.25 196 SER A C 1
ATOM 1559 O O . SER A 1 196 ? -20.064 2.409 13.803 1.00 94.25 196 SER A O 1
ATOM 1561 N N . LEU A 1 197 ? -19.562 0.414 14.699 1.00 92.88 197 LEU A N 1
ATOM 1562 C CA . LEU A 1 197 ? -20.894 -0.164 14.607 1.00 92.88 197 LEU A CA 1
ATOM 1563 C C . LEU A 1 197 ? -21.612 0.138 15.920 1.00 92.88 197 LEU A C 1
ATOM 1565 O O . LEU A 1 197 ? -21.266 -0.445 16.940 1.00 92.88 197 LEU A O 1
ATOM 1569 N N . ALA A 1 198 ? -22.591 1.035 15.870 1.00 87.44 198 ALA A N 1
ATOM 1570 C CA . ALA A 1 198 ? -23.458 1.367 16.996 1.00 87.44 198 ALA A CA 1
ATOM 1571 C C . ALA A 1 198 ? -24.896 1.519 16.488 1.00 87.44 198 ALA A C 1
ATOM 1573 O O . ALA A 1 198 ? -25.129 2.055 15.401 1.00 87.44 198 ALA A O 1
ATOM 1574 N N . ASP A 1 199 ? -25.872 1.005 17.238 1.00 86.12 199 ASP A N 1
ATOM 1575 C CA . ASP A 1 199 ? -27.306 1.096 16.910 1.00 86.12 199 ASP A CA 1
ATOM 1576 C C . ASP A 1 199 ? -27.670 0.621 15.483 1.00 86.12 199 ASP A C 1
ATOM 1578 O O . ASP A 1 199 ? -28.567 1.155 14.824 1.00 86.12 199 ASP A O 1
ATOM 1582 N N . GLY A 1 200 ? -26.955 -0.387 14.969 1.00 88.12 200 GLY A N 1
ATOM 1583 C CA . GLY A 1 200 ? -27.173 -0.917 13.618 1.00 88.12 200 GLY A CA 1
ATOM 1584 C C . GLY A 1 200 ? -26.757 0.039 12.497 1.00 88.12 200 GLY A C 1
ATOM 1585 O O . GLY A 1 200 ? -27.216 -0.098 11.361 1.00 88.12 200 GLY A O 1
ATOM 1586 N N . LYS A 1 201 ? -25.891 1.010 12.788 1.00 92.50 201 LYS A N 1
ATOM 1587 C CA . LYS A 1 201 ? -25.277 1.904 11.806 1.00 92.50 201 LYS A CA 1
ATOM 1588 C C . LYS A 1 201 ? -23.764 1.826 11.914 1.00 92.50 201 LYS A C 1
ATOM 1590 O O . LYS A 1 201 ? -23.212 1.775 13.006 1.00 92.50 201 LYS A O 1
ATOM 1595 N N . LEU A 1 202 ? -23.100 1.863 10.766 1.00 94.19 202 LEU A N 1
ATOM 1596 C CA . LEU A 1 202 ? -21.666 2.101 10.695 1.00 94.19 202 LEU A CA 1
ATOM 1597 C C . LEU A 1 202 ? -21.444 3.605 10.675 1.00 94.19 202 LEU A C 1
ATOM 1599 O O . LEU A 1 202 ? -21.935 4.308 9.788 1.00 94.19 202 LEU A O 1
ATOM 1603 N N . VAL A 1 203 ? -20.726 4.091 11.672 1.00 95.19 203 VAL A N 1
ATOM 1604 C CA . VAL A 1 203 ? -20.362 5.487 11.853 1.00 95.19 203 VAL A CA 1
ATOM 1605 C C . VAL A 1 203 ? -18.873 5.631 11.581 1.00 95.19 203 VAL A C 1
ATOM 1607 O O . VAL A 1 203 ? -18.067 4.947 12.200 1.00 95.19 203 VAL A O 1
ATOM 1610 N N . MET A 1 204 ? -18.516 6.509 10.647 1.00 95.19 204 MET A N 1
ATOM 1611 C CA . MET A 1 204 ? -17.135 6.798 10.275 1.00 95.19 204 MET A CA 1
ATOM 1612 C C . MET A 1 204 ? -16.656 8.082 10.944 1.00 95.19 204 MET A C 1
ATOM 1614 O O . MET A 1 204 ? -17.295 9.131 10.813 1.00 95.19 204 MET A O 1
ATOM 1618 N N . MET A 1 205 ? -15.502 8.006 11.596 1.00 95.25 205 MET A N 1
ATOM 1619 C CA . MET A 1 205 ? -14.850 9.099 12.310 1.00 95.25 205 MET A CA 1
ATOM 1620 C C . MET A 1 205 ? -13.419 9.272 11.801 1.00 95.25 205 MET A C 1
ATOM 1622 O O . MET A 1 205 ? -12.741 8.295 11.495 1.00 95.25 205 MET A O 1
ATOM 1626 N N . SER A 1 206 ? -12.974 10.518 11.696 1.00 92.88 206 SER A N 1
ATOM 1627 C CA . SER A 1 206 ? -11.584 10.863 11.387 1.00 92.88 206 SER A CA 1
ATOM 1628 C C . SER A 1 206 ? -10.675 10.584 12.587 1.00 92.88 206 SER A C 1
ATOM 1630 O O . SER A 1 206 ? -11.170 10.432 13.705 1.00 92.88 206 SER A O 1
ATOM 1632 N N . GLU A 1 207 ? -9.359 10.583 12.385 1.00 90.06 207 GLU A N 1
ATOM 1633 C CA . GLU A 1 207 ? -8.377 10.455 13.475 1.00 90.06 207 GLU A CA 1
ATOM 1634 C C . GLU A 1 207 ? -8.507 11.576 14.519 1.00 90.06 207 GLU A C 1
ATOM 1636 O O . GLU A 1 207 ? -8.251 11.367 15.699 1.00 90.06 207 GLU A O 1
ATOM 1641 N N . GLU A 1 208 ? -8.995 12.749 14.110 1.00 85.62 208 GLU A N 1
ATOM 1642 C CA . GLU A 1 208 ? -9.257 13.894 14.986 1.00 85.62 208 GLU A CA 1
ATOM 1643 C C . GLU A 1 208 ? -10.629 13.828 15.686 1.00 85.62 208 GLU A C 1
ATOM 1645 O O . GLU A 1 208 ? -11.088 14.827 16.235 1.00 85.62 208 GLU A O 1
ATOM 1650 N N . GLY A 1 209 ? -11.345 12.699 15.611 1.00 85.12 209 GLY A N 1
ATOM 1651 C CA . GLY A 1 209 ? -12.661 12.533 16.248 1.00 85.12 209 GLY A CA 1
ATOM 1652 C C . GLY A 1 209 ? -13.822 13.186 15.501 1.00 85.12 209 GLY A C 1
ATOM 1653 O O . GLY A 1 209 ? -14.960 13.188 15.971 1.00 85.12 209 GLY A O 1
ATOM 1654 N N . LYS A 1 210 ? -13.572 13.734 14.308 1.00 90.12 210 LYS A N 1
ATOM 1655 C CA . LYS A 1 210 ? -14.609 14.358 13.482 1.00 90.12 210 LYS A CA 1
ATOM 1656 C C . LYS A 1 210 ? -15.487 13.311 12.799 1.00 90.12 210 LYS A C 1
ATOM 1658 O O . LYS A 1 210 ? -14.988 12.467 12.055 1.00 90.12 210 LYS A O 1
ATOM 1663 N N . LEU A 1 211 ? -16.805 13.442 12.935 1.00 91.25 211 LEU A N 1
ATOM 1664 C CA . LEU A 1 211 ? -17.776 12.605 12.229 1.00 91.25 211 LEU A CA 1
ATOM 1665 C C . LEU A 1 211 ? -17.727 12.850 10.707 1.00 91.25 211 LEU A C 1
ATOM 1667 O O . LEU A 1 211 ? -17.992 13.958 10.236 1.00 91.25 211 LEU A O 1
ATOM 1671 N N . MET A 1 212 ? -17.403 11.819 9.925 1.00 90.94 212 MET A N 1
ATOM 1672 C CA . MET A 1 212 ? -17.292 11.905 8.461 1.00 90.94 212 MET A CA 1
ATOM 1673 C C . MET A 1 212 ? -18.526 11.372 7.726 1.00 90.94 212 MET A C 1
ATOM 1675 O O . MET A 1 212 ? -18.792 11.788 6.597 1.00 90.94 212 MET A O 1
ATOM 1679 N N . GLY A 1 213 ? -19.285 10.465 8.344 1.00 92.00 213 GLY A N 1
ATOM 1680 C CA . GLY A 1 213 ? -20.521 9.940 7.773 1.00 92.00 213 GLY A CA 1
ATOM 1681 C C . GLY A 1 213 ? -21.095 8.761 8.551 1.00 92.00 213 GLY A C 1
ATOM 1682 O O . GLY A 1 213 ? -20.448 8.203 9.432 1.00 92.00 213 GLY A O 1
ATOM 1683 N N . SER A 1 214 ? -22.317 8.365 8.200 1.00 94.38 214 SER A N 1
ATOM 1684 C CA . SER A 1 214 ? -22.965 7.168 8.737 1.00 94.38 214 SER A CA 1
ATOM 1685 C C . SER A 1 214 ? -23.732 6.438 7.635 1.00 94.38 214 SER A C 1
ATOM 1687 O O . SER A 1 214 ? -24.242 7.069 6.708 1.00 94.38 214 SER A O 1
ATOM 1689 N N . THR A 1 215 ? -23.797 5.111 7.716 1.00 94.62 215 THR A N 1
ATOM 1690 C CA . THR A 1 215 ? -24.589 4.261 6.819 1.00 94.62 215 THR A CA 1
ATOM 1691 C C . THR A 1 215 ? -25.284 3.163 7.630 1.00 94.62 215 THR A C 1
ATOM 1693 O O . THR A 1 215 ? -24.701 2.674 8.600 1.00 94.62 215 THR A O 1
ATOM 1696 N N . PRO A 1 216 ? -26.522 2.760 7.296 1.00 93.62 216 PRO A N 1
ATOM 1697 C CA . PRO A 1 216 ? -27.154 1.620 7.949 1.00 93.62 216 PRO A CA 1
ATOM 1698 C C . PRO A 1 216 ? -26.343 0.344 7.702 1.00 93.62 216 PRO A C 1
ATOM 1700 O O . PRO A 1 216 ? -25.942 0.049 6.573 1.00 93.62 216 PRO A O 1
ATOM 1703 N N . TRP A 1 217 ? -26.108 -0.422 8.762 1.00 91.75 217 TRP A N 1
ATOM 1704 C CA . TRP A 1 217 ? -25.453 -1.716 8.668 1.00 91.75 217 TRP A CA 1
ATOM 1705 C C . TRP A 1 217 ? -26.460 -2.766 8.203 1.00 91.75 217 TRP A C 1
ATOM 1707 O O . TRP A 1 217 ? -27.566 -2.865 8.729 1.00 91.75 217 TRP A O 1
ATOM 1717 N N . LYS A 1 218 ? -26.078 -3.553 7.197 1.00 87.44 218 LYS A N 1
ATOM 1718 C CA . LYS A 1 218 ? -26.958 -4.545 6.563 1.00 87.44 218 LYS A CA 1
ATOM 1719 C C . LYS A 1 218 ? -26.936 -5.914 7.250 1.00 87.44 218 LYS A C 1
ATOM 1721 O O . LYS A 1 218 ? -27.593 -6.832 6.774 1.00 87.44 218 LYS A O 1
ATOM 1726 N N . GLY A 1 219 ? -26.211 -6.045 8.362 1.00 85.31 219 GLY A N 1
ATOM 1727 C CA . GLY A 1 219 ? -26.020 -7.319 9.059 1.00 85.31 219 GLY A CA 1
ATOM 1728 C C . GLY A 1 219 ? -24.865 -8.164 8.515 1.00 85.31 219 GLY A C 1
ATOM 1729 O O . GLY A 1 219 ? -24.709 -9.307 8.934 1.00 85.31 219 GLY A O 1
ATOM 1730 N N . ASP A 1 220 ? -24.062 -7.621 7.595 1.00 86.00 220 ASP A N 1
ATOM 1731 C CA . ASP A 1 220 ? -22.892 -8.304 7.040 1.00 86.00 220 ASP A CA 1
ATOM 1732 C C . ASP A 1 220 ? -21.783 -8.444 8.091 1.00 86.00 220 ASP A C 1
ATOM 1734 O O . ASP A 1 220 ? -21.528 -7.518 8.864 1.00 86.00 220 ASP A O 1
ATOM 1738 N N . LEU A 1 221 ? -21.086 -9.583 8.099 1.00 86.69 221 LEU A N 1
ATOM 1739 C CA . LEU A 1 221 ? -19.986 -9.826 9.030 1.00 86.69 221 LEU A CA 1
ATOM 1740 C C . LEU A 1 221 ? -18.844 -8.828 8.782 1.00 86.69 221 LEU A C 1
ATOM 1742 O O . LEU A 1 221 ? -18.253 -8.804 7.703 1.00 86.69 221 LEU A O 1
ATOM 1746 N N . LEU A 1 222 ? -18.524 -8.024 9.797 1.00 90.50 222 LEU A N 1
ATOM 1747 C CA . LEU A 1 222 ? -17.392 -7.106 9.745 1.00 90.50 222 LEU A CA 1
ATOM 1748 C C . LEU A 1 222 ? -16.098 -7.902 9.923 1.00 90.50 222 LEU A C 1
ATOM 1750 O O . LEU A 1 222 ? -15.884 -8.537 10.956 1.00 90.50 222 LEU A O 1
ATOM 1754 N N . VAL A 1 223 ? -15.261 -7.887 8.891 1.00 90.38 223 VAL A N 1
ATOM 1755 C CA . VAL A 1 223 ? -13.959 -8.561 8.842 1.00 90.38 223 VAL A CA 1
ATOM 1756 C C . VAL A 1 223 ? -12.918 -7.623 8.240 1.00 90.38 223 VAL A C 1
ATOM 1758 O O . VAL A 1 223 ? -13.266 -6.675 7.534 1.00 90.38 223 VAL A O 1
ATOM 1761 N N . SER A 1 224 ? -11.639 -7.910 8.479 1.00 91.81 224 SER A N 1
ATOM 1762 C CA . SER A 1 224 ? -10.539 -7.239 7.779 1.00 91.81 224 SER A CA 1
ATOM 1763 C C . SER A 1 224 ? -10.695 -7.405 6.261 1.00 91.81 224 SER A C 1
ATOM 1765 O O . SER A 1 224 ? -11.032 -8.489 5.777 1.00 91.81 224 SER A O 1
ATOM 1767 N N . GLY A 1 225 ? -10.518 -6.319 5.513 1.00 92.06 225 GLY A N 1
ATOM 1768 C CA . GLY A 1 225 ? -10.770 -6.233 4.075 1.00 92.06 225 GLY A CA 1
ATOM 1769 C C . GLY A 1 225 ? -12.236 -5.997 3.688 1.00 92.06 225 GLY A C 1
ATOM 1770 O O . GLY A 1 225 ? -12.543 -5.923 2.496 1.00 92.06 225 GLY A O 1
ATOM 1771 N N . TYR A 1 226 ? -13.166 -5.872 4.646 1.00 93.50 226 TYR A N 1
ATOM 1772 C CA . TYR A 1 226 ? -14.564 -5.557 4.336 1.00 93.50 226 TYR A CA 1
ATOM 1773 C C . TYR A 1 226 ? -14.679 -4.161 3.715 1.00 93.50 226 TYR A C 1
ATOM 1775 O O . TYR A 1 226 ? -14.286 -3.165 4.324 1.00 93.50 226 TYR A O 1
ATOM 1783 N N . ARG A 1 227 ? -15.259 -4.091 2.511 1.00 93.88 227 ARG A N 1
ATOM 1784 C CA . ARG A 1 227 ? -15.434 -2.850 1.746 1.00 93.88 227 ARG A CA 1
ATOM 1785 C C . ARG A 1 227 ? -16.876 -2.384 1.746 1.00 93.88 227 ARG A C 1
ATOM 1787 O O . ARG A 1 227 ? -17.790 -3.143 1.431 1.00 93.88 227 ARG A O 1
ATOM 1794 N N . THR A 1 228 ? -17.078 -1.103 2.019 1.00 94.44 228 THR A N 1
ATOM 1795 C CA . THR A 1 228 ? -18.396 -0.469 1.966 1.00 94.44 228 THR A CA 1
ATOM 1796 C C . THR A 1 228 ? -18.285 1.007 1.595 1.00 94.44 228 THR A C 1
ATOM 1798 O O . THR A 1 228 ? -17.192 1.551 1.452 1.00 94.44 228 THR A O 1
ATOM 1801 N N . PHE A 1 229 ? -19.429 1.668 1.431 1.00 94.75 229 PHE A N 1
ATOM 1802 C CA . PHE A 1 229 ? -19.500 3.107 1.227 1.00 94.75 229 PHE A C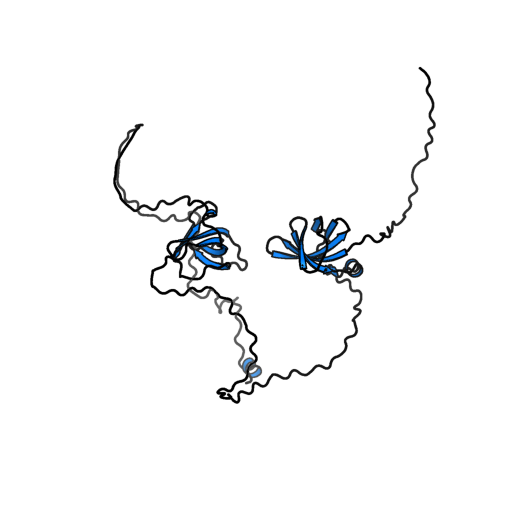A 1
ATOM 1803 C C . PHE A 1 229 ? -20.164 3.789 2.419 1.0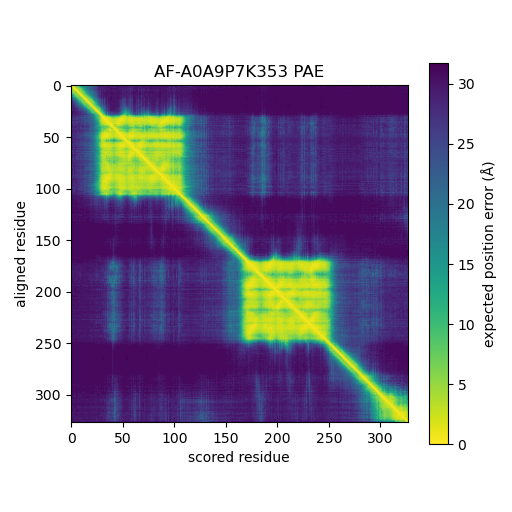0 94.75 229 PHE A C 1
ATOM 1805 O O . PHE A 1 229 ? -21.289 3.453 2.797 1.00 94.75 229 PHE A O 1
ATOM 1812 N N . ILE A 1 230 ? -19.486 4.791 2.978 1.00 95.00 230 ILE A N 1
ATOM 1813 C CA . ILE A 1 230 ? -19.980 5.605 4.093 1.00 95.00 230 ILE A CA 1
ATOM 1814 C C . ILE A 1 230 ? -19.813 7.074 3.714 1.00 95.00 230 ILE A C 1
ATOM 1816 O O . ILE A 1 230 ? -18.730 7.506 3.328 1.00 95.00 230 ILE A O 1
ATOM 1820 N N . GLY A 1 231 ? -20.901 7.851 3.746 1.00 90.25 231 GLY A N 1
ATOM 1821 C CA . GLY A 1 231 ? -20.854 9.273 3.370 1.00 90.25 231 GLY A CA 1
ATOM 1822 C C . GLY A 1 231 ? -20.334 9.533 1.945 1.00 90.25 231 GLY A C 1
ATOM 1823 O O . GLY A 1 231 ? -19.681 10.545 1.701 1.00 90.25 231 GLY A O 1
ATOM 1824 N N . GLY A 1 232 ? -20.557 8.601 1.010 1.00 91.12 232 GLY A N 1
ATOM 1825 C CA . GLY A 1 232 ? -20.066 8.696 -0.372 1.00 91.12 232 GLY A CA 1
ATOM 1826 C C . GLY A 1 232 ? -18.562 8.445 -0.546 1.00 91.12 232 GLY A C 1
ATOM 1827 O O . GLY A 1 232 ? -18.041 8.655 -1.639 1.00 91.12 232 GLY A O 1
ATOM 1828 N N . LYS A 1 233 ? -17.867 8.004 0.507 1.00 94.56 233 LYS A N 1
ATOM 1829 C CA . LYS A 1 233 ? -16.471 7.552 0.468 1.00 94.56 233 LYS A CA 1
ATOM 1830 C C . LYS A 1 233 ? -16.444 6.036 0.479 1.00 94.56 233 LYS A C 1
ATOM 1832 O O . LYS A 1 233 ? -17.255 5.416 1.161 1.00 94.56 233 LYS A O 1
ATOM 1837 N N . GLU A 1 234 ? -15.523 5.464 -0.274 1.00 95.19 234 GLU A N 1
ATOM 1838 C CA . GLU A 1 234 ? -15.214 4.044 -0.187 1.00 95.19 234 GLU A CA 1
ATOM 1839 C C . GLU A 1 234 ? -14.334 3.817 1.036 1.00 95.19 234 GLU A C 1
ATOM 1841 O O . GLU A 1 234 ? -13.392 4.577 1.259 1.00 95.19 234 GLU A O 1
ATOM 1846 N N . VAL A 1 235 ? -14.672 2.804 1.823 1.00 96.19 235 VAL A N 1
ATOM 1847 C CA . VAL A 1 235 ? -14.037 2.478 3.096 1.00 96.19 235 VAL A CA 1
ATOM 1848 C C . VAL A 1 235 ? -13.702 0.992 3.098 1.00 96.19 235 VAL A C 1
ATOM 1850 O O . VAL A 1 235 ? -14.554 0.179 2.737 1.00 96.19 235 VAL A O 1
ATOM 1853 N N . GLU A 1 236 ? -12.491 0.646 3.520 1.00 96.50 236 GLU A N 1
ATOM 1854 C CA . GLU A 1 236 ? -12.040 -0.727 3.757 1.00 96.50 236 GLU A CA 1
ATOM 1855 C C . GLU A 1 236 ? -11.638 -0.881 5.224 1.00 96.50 236 GLU A C 1
ATOM 1857 O O . GLU A 1 236 ? -10.825 -0.101 5.713 1.00 96.50 236 GLU A O 1
ATOM 1862 N N . LEU A 1 237 ? -12.221 -1.855 5.928 1.00 96.31 237 LEU A N 1
ATOM 1863 C CA . LEU A 1 237 ? -11.837 -2.167 7.307 1.00 96.31 237 LEU A CA 1
ATOM 1864 C C . LEU A 1 237 ? -10.470 -2.853 7.331 1.00 96.31 237 LEU A C 1
ATOM 1866 O O . LEU A 1 237 ? -10.243 -3.774 6.551 1.00 96.31 237 LEU A O 1
ATOM 1870 N N . ASP A 1 238 ? -9.599 -2.454 8.251 1.00 94.00 238 ASP A N 1
ATOM 1871 C CA . ASP A 1 238 ? -8.259 -3.028 8.411 1.00 94.00 238 ASP A CA 1
ATOM 1872 C C . ASP A 1 238 ? -8.224 -3.914 9.662 1.00 94.00 238 ASP A C 1
ATOM 1874 O O . ASP A 1 238 ? -8.385 -5.134 9.560 1.00 94.00 238 ASP A O 1
ATOM 1878 N N . ASN A 1 239 ? -8.150 -3.316 10.857 1.00 93.38 239 ASN A N 1
ATOM 1879 C CA . ASN A 1 239 ? -7.990 -4.049 12.112 1.00 93.38 239 ASN A CA 1
ATOM 1880 C C . ASN A 1 239 ? -9.125 -3.755 13.104 1.00 93.38 239 ASN A C 1
ATOM 1882 O O . ASN A 1 239 ? -9.575 -2.613 13.204 1.00 93.38 239 ASN A O 1
ATOM 1886 N N . PRO A 1 240 ? -9.571 -4.748 13.895 1.00 93.19 240 PRO A N 1
ATOM 1887 C CA . PRO A 1 240 ? -10.489 -4.492 14.994 1.00 93.19 240 PRO A CA 1
ATOM 1888 C C . PRO A 1 240 ? -9.775 -3.690 16.089 1.00 93.19 240 PRO A C 1
ATOM 1890 O O . PRO A 1 240 ? -8.630 -3.981 16.443 1.00 93.19 240 PRO A O 1
ATOM 1893 N N . VAL A 1 241 ? -10.468 -2.705 16.650 1.00 92.44 241 VAL A N 1
ATOM 1894 C CA . VAL A 1 241 ? -9.975 -1.868 17.750 1.00 92.44 241 VAL A CA 1
ATOM 1895 C C . VAL A 1 241 ? -10.950 -1.874 18.916 1.00 92.44 241 VAL A C 1
ATOM 1897 O O . VAL A 1 241 ? -12.128 -2.199 18.783 1.00 92.44 241 VAL A O 1
ATOM 1900 N N . GLN A 1 242 ? -10.448 -1.525 20.096 1.00 89.19 242 GLN A N 1
ATOM 1901 C CA . GLN A 1 242 ? -11.291 -1.351 21.275 1.00 89.19 242 GLN A CA 1
ATOM 1902 C C . GLN A 1 242 ? -11.919 0.045 21.286 1.00 89.19 242 GLN A C 1
ATOM 1904 O O . GLN A 1 242 ? -11.352 0.989 20.739 1.00 89.19 242 GLN A O 1
ATOM 1909 N N . ALA A 1 243 ? -13.052 0.193 21.978 1.00 86.50 243 ALA A N 1
ATOM 1910 C CA . ALA A 1 243 ? -13.736 1.479 22.130 1.00 86.50 243 ALA A CA 1
ATOM 1911 C C . ALA A 1 243 ? -12.831 2.576 22.725 1.00 86.50 243 ALA A C 1
ATOM 1913 O O . ALA A 1 243 ? -12.976 3.741 22.384 1.00 86.50 243 ALA A O 1
ATOM 1914 N N . SER A 1 244 ? -11.863 2.203 23.568 1.00 84.38 244 SER A N 1
ATOM 1915 C CA . SER A 1 244 ? -10.885 3.114 24.181 1.00 84.38 244 SER A CA 1
ATOM 1916 C C . SER A 1 244 ? -9.875 3.720 23.204 1.00 84.38 244 SER A C 1
ATOM 1918 O O . SER A 1 244 ? -9.212 4.691 23.551 1.00 84.38 244 SER A O 1
ATOM 1920 N N . GLN A 1 245 ? -9.722 3.139 22.011 1.00 84.31 245 GLN A N 1
ATOM 1921 C CA . GLN A 1 245 ? -8.839 3.648 20.957 1.00 84.31 245 GLN A CA 1
ATOM 1922 C C . GLN A 1 245 ? -9.577 4.578 19.992 1.00 84.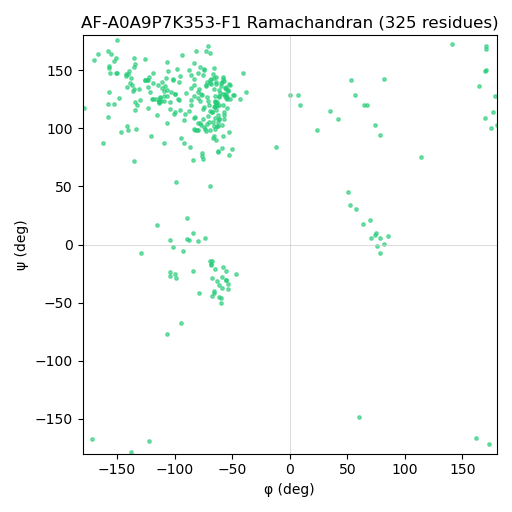31 245 GLN A C 1
ATOM 1924 O O . GLN A 1 245 ? -8.955 5.143 19.094 1.00 84.31 245 GLN A O 1
ATOM 1929 N N . LEU A 1 246 ? -10.897 4.720 20.146 1.00 83.56 246 LEU A N 1
ATOM 1930 C CA . LEU A 1 246 ? -11.658 5.662 19.349 1.00 83.56 246 LEU A CA 1
ATOM 1931 C C . LEU A 1 246 ? -11.357 7.091 19.807 1.00 83.56 246 LEU A C 1
ATOM 1933 O O . LEU A 1 246 ? -11.323 7.347 21.011 1.00 83.56 246 LEU A O 1
ATOM 1937 N N . PRO A 1 247 ? -11.170 8.029 18.870 1.00 82.88 247 PRO A N 1
ATOM 1938 C CA . PRO A 1 247 ? -11.041 9.430 19.222 1.00 82.88 247 PRO A CA 1
ATOM 1939 C C . PRO A 1 247 ? -12.356 9.958 19.810 1.00 82.88 247 PRO A C 1
ATOM 1941 O O . PRO A 1 247 ? -13.443 9.594 19.351 1.00 82.88 247 PRO A O 1
ATOM 1944 N N . ASP A 1 248 ? -12.253 10.839 20.808 1.00 77.00 248 ASP A N 1
ATOM 1945 C CA . ASP A 1 248 ? -13.414 11.506 21.400 1.00 77.00 248 ASP A CA 1
ATOM 1946 C C . ASP A 1 248 ? -14.175 12.278 20.317 1.00 77.00 248 ASP A C 1
ATOM 1948 O O . ASP A 1 248 ? -13.591 13.043 19.546 1.00 77.00 248 ASP A O 1
ATOM 1952 N N . VAL A 1 249 ? -15.491 12.071 20.231 1.00 74.75 249 VAL A N 1
ATOM 1953 C CA . VAL A 1 249 ? -16.312 12.655 19.164 1.00 74.75 249 VAL A CA 1
ATOM 1954 C C . VAL A 1 249 ? -16.420 14.168 19.357 1.00 74.75 249 VAL A C 1
ATOM 1956 O O . VAL A 1 249 ? -17.252 14.665 20.119 1.00 74.75 249 VAL A O 1
ATOM 1959 N N . ILE A 1 250 ? -15.602 14.923 18.625 1.00 58.38 250 ILE A N 1
ATOM 1960 C CA . ILE A 1 250 ? -15.658 16.385 18.599 1.00 58.38 250 ILE A CA 1
ATOM 1961 C C . ILE A 1 250 ? -16.750 16.799 17.606 1.00 58.38 250 ILE A C 1
ATOM 1963 O O . ILE A 1 250 ? -16.546 16.833 16.391 1.00 58.38 250 ILE A O 1
ATOM 1967 N N . GLY A 1 251 ? -17.927 17.126 18.147 1.00 56.00 251 GLY A N 1
ATOM 1968 C CA . GLY A 1 251 ? -19.028 17.753 17.411 1.00 56.00 251 GLY A CA 1
ATOM 1969 C C . GLY A 1 251 ? -20.274 16.881 17.277 1.00 56.00 251 GLY A C 1
ATOM 1970 O O . GLY A 1 251 ? -20.580 16.388 16.195 1.00 56.00 251 GLY A O 1
ATOM 1971 N N . SER A 1 252 ? -21.035 16.761 18.366 1.00 46.22 252 SER A N 1
ATOM 1972 C CA . SER A 1 252 ? -22.443 16.353 18.331 1.00 46.22 252 SER A CA 1
ATOM 1973 C C . SER A 1 252 ? -23.324 17.553 18.685 1.00 46.22 252 SER A C 1
ATOM 1975 O O . SER A 1 252 ? -23.669 17.750 19.843 1.00 46.22 252 SER A O 1
ATOM 1977 N N . SER A 1 253 ? -23.694 18.370 17.698 1.00 40.91 253 SER A N 1
ATOM 1978 C CA . SER A 1 253 ? -24.910 19.186 17.782 1.00 40.91 253 SER A CA 1
ATOM 1979 C C . SER A 1 253 ? -26.025 18.394 17.107 1.00 40.91 253 SER A C 1
ATOM 1981 O O . SER A 1 253 ? -26.181 18.445 15.887 1.00 40.91 253 SER A O 1
ATOM 1983 N N . ASN A 1 254 ? -26.744 17.601 17.896 1.00 41.81 254 ASN A N 1
ATOM 1984 C CA . ASN A 1 254 ? -27.991 16.982 17.472 1.00 41.81 254 ASN A CA 1
ATOM 1985 C C . ASN A 1 254 ? -29.077 17.478 18.432 1.00 41.81 254 ASN A C 1
ATOM 1987 O O . ASN A 1 254 ? -29.253 16.942 19.525 1.00 41.81 254 ASN A O 1
ATOM 1991 N N . ASP A 1 255 ? -29.742 18.561 18.033 1.00 45.50 255 ASP A N 1
ATOM 1992 C CA . ASP A 1 255 ? -30.918 19.106 18.703 1.00 45.50 255 ASP A CA 1
ATOM 1993 C C . ASP A 1 255 ? -32.083 18.116 18.571 1.00 45.50 255 ASP A C 1
ATOM 1995 O O . ASP A 1 255 ? -32.665 17.976 17.495 1.00 45.50 255 ASP A O 1
ATOM 1999 N N . ASN A 1 256 ? -32.407 17.411 19.660 1.00 38.12 256 ASN A N 1
ATOM 2000 C CA . ASN A 1 256 ? -33.783 17.081 20.054 1.00 38.12 256 ASN A CA 1
ATOM 2001 C C . ASN A 1 256 ? -33.815 16.254 21.350 1.00 38.12 256 ASN A C 1
ATOM 2003 O O . ASN A 1 256 ? -33.609 15.043 21.313 1.00 38.12 256 ASN A O 1
ATOM 2007 N N . ALA A 1 257 ? -34.148 16.903 22.468 1.00 33.66 257 ALA A N 1
ATOM 2008 C CA . ALA A 1 257 ? -35.166 16.449 23.423 1.00 33.66 257 ALA A CA 1
ATOM 2009 C C . ALA A 1 257 ? -35.300 17.471 24.564 1.00 33.66 257 ALA A C 1
ATOM 2011 O O . ALA A 1 257 ? -34.367 17.708 25.325 1.00 33.66 257 ALA A O 1
ATOM 2012 N N . HIS A 1 258 ? -36.492 18.057 24.673 1.00 37.84 258 HIS A N 1
ATOM 2013 C CA . HIS A 1 258 ? -36.965 18.813 25.828 1.00 37.84 258 HIS A CA 1
ATOM 2014 C C . HIS A 1 258 ? -36.856 17.998 27.124 1.00 37.84 258 HIS A C 1
ATOM 2016 O O . HIS A 1 258 ? -37.389 16.891 27.194 1.00 37.84 258 HIS A O 1
ATOM 2022 N N . THR A 1 259 ? -36.307 18.592 28.183 1.00 34.41 259 THR A N 1
ATOM 2023 C CA . THR A 1 259 ? -36.883 18.505 29.535 1.00 34.41 259 THR A CA 1
ATOM 2024 C C . THR A 1 259 ? -36.473 19.754 30.317 1.00 34.41 259 THR A C 1
ATOM 2026 O O . THR A 1 259 ? -35.290 20.058 30.445 1.00 34.41 259 THR A O 1
ATOM 2029 N N . ASP A 1 260 ? -37.471 20.503 30.776 1.00 35.53 260 ASP A N 1
ATOM 2030 C CA . ASP A 1 260 ? -37.338 21.666 31.648 1.00 35.53 260 ASP A CA 1
ATOM 2031 C C . ASP A 1 260 ? -36.799 21.271 33.036 1.00 35.53 260 ASP A C 1
ATOM 2033 O O . ASP A 1 260 ? -37.308 20.326 33.627 1.00 35.53 260 ASP A O 1
ATOM 2037 N N . GLU A 1 261 ? -35.816 22.008 33.572 1.00 33.22 261 GLU A N 1
ATOM 2038 C CA . GLU A 1 261 ? -35.929 22.718 34.864 1.00 33.22 261 GLU A CA 1
ATOM 2039 C C . GLU A 1 261 ? -34.618 23.429 35.290 1.00 33.22 261 GLU A C 1
ATOM 2041 O O . GLU A 1 261 ? -33.613 22.819 35.630 1.00 33.22 261 GLU A O 1
ATOM 2046 N N . ALA A 1 262 ? -34.711 24.764 35.322 1.00 33.94 262 ALA A N 1
ATOM 2047 C CA . ALA A 1 262 ? -34.379 25.663 36.437 1.00 33.94 262 ALA A CA 1
ATOM 2048 C C . ALA A 1 262 ? -32.937 25.828 37.007 1.00 33.94 262 ALA A C 1
ATOM 2050 O O . ALA A 1 262 ? -32.432 24.993 37.749 1.00 33.94 262 ALA A O 1
ATOM 2051 N N . LYS A 1 263 ? -32.490 27.106 36.904 1.00 36.06 263 LYS A N 1
ATOM 2052 C CA . LYS A 1 263 ? -31.696 27.941 37.859 1.00 36.06 263 LYS A CA 1
ATOM 2053 C C . LYS A 1 263 ? -30.169 27.743 37.862 1.00 36.06 263 LYS A C 1
ATOM 2055 O O . LYS A 1 263 ? -29.693 26.628 37.826 1.00 36.06 263 LYS A O 1
ATOM 2060 N N . LEU A 1 264 ? -29.292 28.743 38.023 1.00 32.12 264 LEU A N 1
ATOM 2061 C CA . LEU A 1 264 ? -29.290 30.210 38.222 1.00 32.12 264 LEU A CA 1
ATOM 2062 C C . LEU A 1 264 ? -27.775 30.544 38.357 1.00 32.12 264 LEU A C 1
ATOM 2064 O O . LEU A 1 264 ? -27.096 29.867 39.120 1.00 32.12 264 LEU A O 1
ATOM 2068 N N . SER A 1 265 ? -27.143 31.477 37.636 1.00 39.75 265 SER A N 1
ATOM 2069 C CA . SER A 1 265 ? -26.842 32.841 38.120 1.00 39.75 265 SER A CA 1
ATOM 2070 C C . SER A 1 265 ? -25.785 33.536 37.232 1.00 39.75 265 SER A C 1
ATOM 2072 O O . SER A 1 265 ? -24.767 32.930 36.932 1.00 39.75 265 SER A O 1
ATOM 2074 N N . LYS A 1 266 ? -26.051 34.826 36.931 1.00 35.09 266 LYS A N 1
ATOM 2075 C CA . LYS A 1 266 ? -25.158 36.020 36.893 1.00 35.09 266 LYS A CA 1
ATOM 2076 C C . LYS A 1 266 ? -23.853 35.996 36.061 1.00 35.09 266 LYS A C 1
ATOM 2078 O O . LYS A 1 266 ? -23.087 35.058 36.136 1.00 35.09 266 LYS A O 1
ATOM 2083 N N . ALA A 1 267 ? -23.433 37.065 35.379 1.00 35.44 267 ALA A N 1
ATOM 2084 C CA . ALA A 1 267 ? -23.924 38.437 35.218 1.00 35.44 267 ALA A CA 1
ATOM 2085 C C . ALA A 1 267 ? -23.137 39.142 34.086 1.00 35.44 267 ALA A C 1
ATOM 2087 O O . ALA A 1 267 ? -21.995 38.761 33.853 1.00 35.44 267 ALA A O 1
ATOM 2088 N N . THR A 1 268 ? -23.745 40.211 33.537 1.00 30.83 268 THR A N 1
ATOM 2089 C CA . THR A 1 268 ? -23.155 41.426 32.906 1.00 30.83 268 THR A CA 1
ATOM 2090 C C . THR A 1 268 ? -22.193 41.216 31.719 1.00 30.83 268 THR A C 1
ATOM 2092 O O . THR A 1 268 ? -21.236 40.471 31.803 1.00 30.83 268 THR A O 1
ATOM 2095 N N . ASP A 1 269 ? -22.355 41.859 30.563 1.00 37.66 269 ASP A N 1
ATOM 2096 C CA . ASP A 1 269 ? -22.527 43.302 30.420 1.00 37.66 269 ASP A CA 1
ATOM 2097 C C . ASP A 1 269 ? -23.228 43.708 29.105 1.00 37.66 269 ASP A C 1
ATOM 2099 O O . ASP A 1 269 ? -23.199 43.032 28.078 1.00 37.66 269 ASP A O 1
ATOM 2103 N N . THR A 1 270 ? -23.884 44.845 29.233 1.00 33.91 270 THR A N 1
ATOM 2104 C CA . THR A 1 270 ? -24.713 45.656 28.348 1.00 33.91 270 THR A CA 1
ATOM 2105 C C . THR A 1 270 ? -23.995 46.146 27.087 1.00 33.91 270 THR A C 1
ATOM 2107 O O . THR A 1 270 ? -22.891 46.649 27.206 1.00 33.91 270 THR A O 1
ATOM 2110 N N . PHE A 1 271 ? -24.661 46.131 25.921 1.00 41.78 271 PHE A N 1
ATOM 2111 C CA . PHE A 1 271 ? -24.685 47.260 24.970 1.00 41.78 271 PHE A CA 1
ATOM 2112 C C . PHE A 1 271 ? -25.919 47.172 24.052 1.00 41.78 271 PHE A C 1
ATOM 2114 O O . PHE A 1 271 ? -26.131 46.195 23.334 1.00 41.78 271 PHE A O 1
ATOM 2121 N N . ASP A 1 272 ? -26.734 48.224 24.115 1.00 34.91 272 ASP A N 1
ATOM 2122 C CA . ASP A 1 272 ? -27.881 48.532 23.261 1.00 34.91 272 ASP A CA 1
ATOM 2123 C C . ASP A 1 272 ? -27.515 48.629 21.770 1.00 34.91 272 ASP A C 1
ATOM 2125 O O . ASP A 1 272 ? -26.504 49.246 21.429 1.00 34.91 272 ASP A O 1
ATOM 2129 N N . ARG A 1 273 ? -28.403 48.149 20.879 1.00 38.06 273 ARG A N 1
ATOM 2130 C CA . ARG A 1 273 ? -29.185 49.005 19.948 1.00 38.06 273 ARG A CA 1
ATOM 2131 C C . ARG A 1 273 ? -29.934 48.206 18.859 1.00 38.06 273 ARG A C 1
ATOM 2133 O O . ARG A 1 273 ? -29.343 47.709 17.912 1.00 38.06 273 ARG A O 1
ATOM 2140 N N . ALA A 1 274 ? -31.259 48.182 19.023 1.00 34.78 274 ALA A N 1
ATOM 2141 C CA . ALA A 1 274 ? -32.357 48.248 18.041 1.00 34.78 274 ALA A CA 1
ATOM 2142 C C . ALA A 1 274 ? -32.312 47.473 16.692 1.00 34.78 274 ALA A C 1
ATOM 2144 O O . ALA A 1 274 ? -31.653 47.868 15.737 1.00 34.78 274 ALA A O 1
ATOM 2145 N N . LEU A 1 275 ? -33.161 46.433 16.653 1.00 43.75 275 LEU A N 1
ATOM 2146 C CA . LEU A 1 275 ? -34.173 46.028 15.651 1.00 43.75 275 LEU A CA 1
ATOM 2147 C C . LEU A 1 275 ? -34.281 46.766 14.300 1.00 43.75 275 LEU A C 1
ATOM 2149 O O . LEU A 1 275 ? -34.547 47.960 14.274 1.00 43.75 275 LEU A O 1
ATOM 2153 N N . GLU A 1 276 ? -34.277 45.973 13.218 1.00 38.22 276 GLU A N 1
ATOM 2154 C CA . GLU A 1 276 ? -35.214 45.928 12.065 1.00 38.22 276 GLU A CA 1
ATOM 2155 C C . GLU A 1 276 ? -34.588 44.991 11.006 1.00 38.22 276 GLU A C 1
ATOM 2157 O O . GLU A 1 276 ? -33.373 44.916 10.898 1.00 38.22 276 GLU A O 1
ATOM 2162 N N . SER A 1 277 ? -35.254 44.241 10.138 1.00 44.62 277 SER A N 1
ATOM 2163 C CA . SER A 1 277 ? -36.624 43.790 9.933 1.00 44.62 277 SER A CA 1
ATOM 2164 C C . SER A 1 277 ? -36.529 42.663 8.877 1.00 44.62 277 SER A C 1
ATOM 2166 O O . SER A 1 277 ? -35.512 42.459 8.214 1.00 44.62 277 SER A O 1
ATOM 2168 N N . THR A 1 278 ? -37.592 41.881 8.776 1.00 46.84 278 THR A N 1
ATOM 2169 C CA . THR A 1 278 ? -37.832 40.728 7.898 1.00 46.84 278 THR A CA 1
ATOM 2170 C C . THR A 1 278 ? -37.292 40.806 6.460 1.00 46.84 278 THR A C 1
ATOM 2172 O O . THR A 1 278 ? -37.685 41.688 5.702 1.00 46.84 278 THR A O 1
ATOM 2175 N N . SER A 1 279 ? -36.587 39.762 6.003 1.00 52.41 279 SER A N 1
ATOM 2176 C CA . SER A 1 279 ? -36.826 39.213 4.657 1.00 52.41 279 SER A CA 1
ATOM 2177 C C . SER A 1 279 ? -36.376 37.754 4.538 1.00 52.41 279 SER A C 1
ATOM 2179 O O . SER A 1 279 ? -35.285 37.359 4.942 1.00 52.41 279 SER A O 1
ATOM 2181 N N . VAL A 1 280 ? -37.272 36.935 3.990 1.00 58.31 280 VAL A N 1
ATOM 2182 C CA . VAL A 1 280 ? -37.052 35.535 3.626 1.00 58.31 280 VAL A CA 1
ATOM 2183 C C . VAL A 1 280 ? -35.980 35.490 2.539 1.00 58.31 280 VAL A C 1
ATOM 2185 O O . VAL A 1 280 ? -36.254 35.780 1.373 1.00 58.31 280 VAL A O 1
ATOM 2188 N N . VAL A 1 281 ? -34.750 35.140 2.910 1.00 51.84 281 VAL A N 1
ATOM 2189 C CA . VAL A 1 281 ? -33.671 34.970 1.937 1.00 51.84 281 VAL A CA 1
ATOM 2190 C C . VAL A 1 281 ? -33.868 33.620 1.253 1.00 51.84 281 VAL A C 1
ATOM 2192 O O . VAL A 1 281 ? -33.638 32.560 1.834 1.00 51.84 281 VAL A O 1
ATOM 2195 N N . LYS A 1 282 ? -34.348 33.655 0.006 1.00 62.31 282 LYS A N 1
ATOM 2196 C CA . LYS A 1 282 ? -34.370 32.488 -0.881 1.00 62.31 282 LYS A CA 1
ATOM 2197 C C . LYS A 1 282 ? -32.953 31.924 -0.973 1.00 62.31 282 LYS A C 1
ATOM 2199 O O . LYS A 1 282 ? -32.018 32.650 -1.296 1.00 62.31 282 LYS A O 1
ATOM 2204 N N . PHE A 1 283 ? -32.819 30.631 -0.704 1.00 62.75 283 PHE A N 1
ATOM 2205 C CA . PHE A 1 283 ? -31.572 29.892 -0.854 1.00 62.75 283 PHE A CA 1
ATOM 2206 C C . PHE A 1 283 ? -31.057 30.015 -2.296 1.00 62.75 283 PHE A C 1
ATOM 2208 O O . PHE A 1 283 ? -31.659 29.487 -3.232 1.00 62.75 283 PHE A O 1
ATOM 2215 N N . VAL A 1 284 ? -29.945 30.727 -2.471 1.00 57.53 284 VAL A N 1
ATOM 2216 C CA . VAL A 1 284 ? -29.182 30.775 -3.720 1.00 57.53 284 VAL A CA 1
ATOM 2217 C C . VAL A 1 284 ? -28.014 29.816 -3.547 1.00 57.53 284 VAL A C 1
ATOM 2219 O O . VAL A 1 284 ? -27.150 30.032 -2.700 1.00 57.53 284 VAL A O 1
ATOM 2222 N N . ALA A 1 285 ? -28.003 28.729 -4.320 1.00 66.25 285 ALA A N 1
ATOM 2223 C CA . ALA A 1 285 ? -26.895 27.783 -4.288 1.00 66.25 285 ALA A CA 1
ATOM 2224 C C . ALA A 1 285 ? -25.587 28.506 -4.668 1.00 66.25 285 ALA A C 1
ATOM 2226 O O . ALA A 1 285 ? -25.592 29.275 -5.635 1.00 66.25 285 ALA A O 1
ATOM 2227 N N . PRO A 1 286 ? -24.467 28.272 -3.959 1.00 60.00 286 PRO A N 1
ATOM 2228 C CA . PRO A 1 286 ? -23.188 28.871 -4.306 1.00 60.00 286 PRO A CA 1
ATOM 2229 C C . PRO A 1 286 ? -22.738 28.341 -5.669 1.00 60.00 286 PRO A C 1
ATOM 2231 O O . PRO A 1 286 ? -22.221 27.232 -5.804 1.00 60.00 286 PRO A O 1
ATOM 2234 N N . THR A 1 287 ? -22.963 29.143 -6.705 1.00 55.69 287 THR A N 1
ATOM 2235 C CA . THR A 1 287 ? -22.394 28.922 -8.032 1.00 55.69 287 THR A CA 1
ATOM 2236 C C . THR A 1 287 ? -20.901 29.178 -7.894 1.00 55.69 287 THR A C 1
ATOM 2238 O O . THR A 1 287 ? -20.479 30.285 -7.552 1.00 55.69 287 THR A O 1
ATOM 2241 N N . SER A 1 288 ? -20.097 28.139 -8.080 1.00 58.62 288 SER A N 1
ATOM 2242 C CA . SER A 1 288 ? -18.646 28.222 -7.996 1.00 58.62 288 SER A CA 1
ATOM 2243 C C . SER A 1 288 ? -18.143 29.278 -8.986 1.00 58.62 288 SER A C 1
ATOM 2245 O O . SER A 1 288 ? -18.247 29.084 -10.192 1.00 58.62 288 SER A O 1
ATOM 2247 N N . PHE A 1 289 ? -17.577 30.378 -8.484 1.00 61.78 289 PHE A N 1
ATOM 2248 C CA . PHE A 1 289 ? -17.068 31.506 -9.282 1.00 61.78 289 PHE A CA 1
ATOM 2249 C C . PHE A 1 289 ? -15.979 31.103 -10.302 1.00 61.78 289 PHE A C 1
ATOM 2251 O O . PHE A 1 289 ? -15.769 31.789 -11.294 1.00 61.78 289 PHE A O 1
ATOM 2258 N N . TYR A 1 290 ? -15.339 29.946 -10.109 1.00 69.56 290 TYR A N 1
ATOM 2259 C CA . TYR A 1 290 ? -14.346 29.373 -11.030 1.00 69.56 290 TYR A CA 1
ATOM 2260 C C . TYR A 1 290 ? -14.875 28.197 -11.873 1.00 69.56 290 TYR A C 1
ATOM 2262 O O . TYR A 1 290 ? -14.119 27.566 -12.611 1.00 69.56 290 TYR A O 1
ATOM 2270 N N . GLY A 1 291 ? -16.164 27.865 -11.769 1.00 53.22 291 GLY A N 1
ATOM 2271 C CA . GLY A 1 291 ? -16.774 26.796 -12.550 1.00 53.22 291 GLY A CA 1
ATOM 2272 C C . GLY A 1 291 ? -17.104 27.285 -13.953 1.00 53.22 291 GLY A C 1
ATOM 2273 O O . GLY A 1 291 ? -18.143 27.905 -14.162 1.00 53.22 291 GLY A O 1
ATOM 2274 N N . THR A 1 292 ? -16.251 26.993 -14.937 1.00 64.62 292 THR A N 1
ATOM 2275 C CA . THR A 1 292 ? -16.655 27.146 -16.342 1.00 64.62 292 THR A CA 1
ATOM 2276 C C . THR A 1 292 ? -17.930 26.323 -16.581 1.00 64.62 292 THR A C 1
ATOM 2278 O O . THR A 1 292 ? -18.005 25.175 -16.129 1.00 64.62 292 THR A O 1
ATOM 2281 N N . PRO A 1 293 ? -18.969 26.869 -17.244 1.00 59.94 293 PRO A N 1
ATOM 2282 C CA . PRO A 1 293 ? -20.187 26.115 -17.493 1.00 59.94 293 PRO A CA 1
ATOM 2283 C C . PRO A 1 293 ? -19.841 24.908 -18.365 1.00 59.94 293 PRO A C 1
ATOM 2285 O O . PRO A 1 293 ? -19.465 25.043 -19.532 1.00 59.94 293 PRO A O 1
ATOM 2288 N N . VAL A 1 294 ? -19.942 23.713 -17.780 1.00 62.00 294 VAL A N 1
ATOM 2289 C CA . VAL A 1 294 ? -19.691 22.452 -18.476 1.00 62.00 294 VAL A CA 1
ATOM 2290 C C . VAL A 1 294 ? -20.716 22.340 -19.600 1.00 62.00 294 VAL A C 1
ATOM 2292 O O . VAL A 1 294 ? -21.901 22.095 -19.360 1.00 62.00 294 VAL A O 1
ATOM 2295 N N . LYS A 1 295 ? -20.266 22.550 -20.843 1.00 67.06 295 LYS A N 1
ATOM 2296 C CA . LYS A 1 295 ? -21.082 22.333 -22.040 1.00 67.06 295 LYS A CA 1
ATOM 2297 C C . LYS A 1 295 ? -21.611 20.902 -21.982 1.00 67.06 295 LYS A C 1
ATOM 2299 O O . LYS A 1 295 ? -20.833 19.946 -21.953 1.00 67.06 295 LYS A O 1
ATOM 2304 N N . ARG A 1 296 ? -22.936 20.752 -21.918 1.00 68.00 296 ARG A N 1
ATOM 2305 C CA . ARG A 1 296 ? -23.588 19.439 -21.936 1.00 68.00 296 ARG A CA 1
ATOM 2306 C C . ARG A 1 296 ? -23.164 18.739 -23.225 1.00 68.00 296 ARG A C 1
ATOM 2308 O O . ARG A 1 296 ? -23.386 19.278 -24.307 1.00 68.00 296 ARG A O 1
ATOM 2315 N N . LYS A 1 297 ? -22.512 17.579 -23.106 1.00 67.94 297 LYS A N 1
ATOM 2316 C CA . LYS A 1 297 ? -22.129 16.780 -24.276 1.00 67.94 297 LYS A CA 1
ATOM 2317 C C . LYS A 1 297 ? -23.398 16.425 -25.066 1.00 67.94 297 LYS A C 1
ATOM 2319 O O . LYS A 1 297 ? -24.425 16.150 -24.434 1.00 67.94 297 LYS A O 1
ATOM 2324 N N . PRO A 1 298 ? -23.358 16.457 -26.409 1.00 72.69 298 PRO A N 1
ATOM 2325 C CA . PRO A 1 298 ? -24.503 16.072 -27.224 1.00 72.69 298 PRO A CA 1
ATOM 2326 C C . PRO A 1 298 ? -24.928 14.640 -26.877 1.00 72.69 298 PRO A C 1
ATOM 2328 O O . PRO A 1 298 ? -24.090 13.778 -26.608 1.00 72.69 298 PRO A O 1
ATOM 2331 N N . LYS A 1 299 ? -26.241 14.393 -26.831 1.00 63.25 299 LYS A N 1
ATOM 2332 C CA . LYS A 1 299 ? -26.786 13.049 -26.614 1.00 63.25 299 LYS A CA 1
ATOM 2333 C C . LYS A 1 299 ? -26.550 12.227 -27.881 1.00 63.25 299 LYS A C 1
ATOM 2335 O O . LYS A 1 299 ? -27.259 12.411 -28.861 1.00 63.25 299 LYS A O 1
ATOM 2340 N N . GLY A 1 300 ? -25.560 11.345 -27.844 1.00 72.69 300 GLY A N 1
ATOM 2341 C CA . GLY A 1 300 ? -25.254 10.417 -28.928 1.00 72.69 300 GLY A CA 1
ATOM 2342 C C . GLY A 1 300 ? -23.929 9.684 -28.698 1.00 72.69 300 GLY A C 1
ATOM 2343 O O . GLY A 1 300 ? -23.176 10.058 -27.792 1.00 72.69 300 GLY A O 1
ATOM 2344 N N . PRO A 1 301 ? -23.640 8.631 -29.482 1.00 74.19 301 PRO A N 1
ATOM 2345 C CA . PRO A 1 301 ? -22.319 8.019 -29.520 1.00 74.19 301 PRO A CA 1
ATOM 2346 C C . PRO A 1 301 ? -21.264 9.087 -29.819 1.00 74.19 301 PRO A C 1
ATOM 2348 O O . PRO A 1 301 ? -21.429 9.897 -30.723 1.00 74.19 301 PRO A O 1
ATOM 2351 N N . LEU A 1 302 ? -20.176 9.096 -29.048 1.00 71.88 302 LEU A N 1
ATOM 2352 C CA . LEU A 1 302 ? -19.097 10.079 -29.195 1.00 71.88 302 LEU A CA 1
ATOM 2353 C C . LEU A 1 302 ? -18.318 9.916 -30.516 1.00 71.88 302 LEU A C 1
ATOM 2355 O O . LEU A 1 302 ? -17.552 10.799 -30.886 1.00 71.88 302 LEU A O 1
ATOM 2359 N N . HIS A 1 303 ? -18.497 8.783 -31.197 1.00 74.69 303 HIS A N 1
ATOM 2360 C CA . HIS A 1 303 ? -17.795 8.422 -32.417 1.00 74.69 303 HIS A CA 1
ATOM 2361 C C . HIS A 1 303 ? -18.777 8.370 -33.588 1.00 74.69 303 HIS A C 1
ATOM 2363 O O . HIS A 1 303 ? -19.729 7.590 -33.553 1.00 74.69 303 HIS A O 1
ATOM 2369 N N . ASP A 1 304 ? -18.515 9.175 -34.615 1.00 79.31 304 ASP A N 1
ATOM 2370 C CA . ASP A 1 304 ? -19.244 9.145 -35.880 1.00 79.31 304 ASP A CA 1
ATOM 2371 C C . ASP A 1 304 ? -18.530 8.175 -36.838 1.00 79.31 304 ASP A C 1
ATOM 2373 O O . ASP A 1 304 ? -17.376 8.419 -37.196 1.00 79.31 304 ASP A O 1
ATOM 2377 N N . PRO A 1 305 ? -19.140 7.032 -37.192 1.00 79.00 305 PRO A N 1
ATOM 2378 C CA . PRO A 1 305 ? -18.524 6.063 -38.090 1.00 79.00 305 PRO A CA 1
ATOM 2379 C C . PRO A 1 305 ? -18.400 6.557 -39.542 1.00 79.00 305 PRO A C 1
ATOM 2381 O O . PRO A 1 305 ? -17.667 5.932 -40.305 1.00 79.00 305 PRO A O 1
ATOM 2384 N N . GLU A 1 306 ? -19.081 7.641 -39.930 1.00 79.56 306 GLU A N 1
ATOM 2385 C CA . GLU A 1 306 ? -19.050 8.180 -41.299 1.00 79.56 306 GLU A CA 1
ATOM 2386 C C . GLU A 1 306 ? -18.137 9.405 -41.459 1.00 79.56 306 GLU A C 1
ATOM 2388 O O . GLU A 1 306 ? -17.965 9.907 -42.570 1.00 79.56 306 GLU A O 1
ATOM 2393 N N . ALA A 1 307 ? -17.512 9.887 -40.380 1.00 84.25 307 ALA A N 1
ATOM 2394 C CA . ALA A 1 307 ? -16.593 11.017 -40.468 1.00 84.25 307 ALA A CA 1
ATOM 2395 C C . ALA A 1 307 ? -15.356 10.678 -41.323 1.00 84.25 307 ALA A C 1
ATOM 2397 O O . ALA A 1 307 ? -14.816 9.576 -41.253 1.00 84.25 307 ALA A O 1
ATOM 2398 N N . GLU A 1 308 ? -14.853 11.662 -42.078 1.00 79.50 308 GLU A N 1
ATOM 2399 C CA . GLU A 1 308 ? -13.758 11.509 -43.059 1.00 79.50 308 GLU A CA 1
ATOM 2400 C C . GLU A 1 308 ? -12.465 10.903 -42.471 1.00 79.50 308 GLU A C 1
ATOM 2402 O O . GLU A 1 308 ? -11.681 10.284 -43.185 1.00 79.50 308 GLU A O 1
ATOM 2407 N N . ASN A 1 309 ? -12.274 11.007 -41.151 1.00 76.88 309 ASN A N 1
ATOM 2408 C CA . ASN A 1 309 ? -11.121 10.467 -40.422 1.00 76.88 309 ASN A CA 1
ATOM 2409 C C . ASN A 1 309 ? -11.489 9.356 -39.415 1.00 76.88 309 ASN A C 1
ATOM 2411 O O . ASN A 1 309 ? -10.716 9.061 -38.501 1.00 76.88 309 ASN A O 1
ATOM 2415 N N . ALA A 1 310 ? -12.675 8.755 -39.532 1.00 79.69 310 ALA A N 1
ATOM 2416 C CA . ALA A 1 310 ? -13.131 7.703 -38.633 1.00 79.69 310 ALA A CA 1
ATOM 2417 C C . ALA A 1 310 ? -12.418 6.371 -38.923 1.00 79.69 310 ALA A C 1
ATOM 2419 O O . ALA A 1 310 ? -12.562 5.774 -39.991 1.00 79.69 310 ALA A O 1
ATOM 2420 N N . ILE A 1 311 ? -11.681 5.853 -37.937 1.00 82.81 311 ILE A N 1
ATOM 2421 C CA . ILE A 1 311 ? -11.156 4.484 -37.980 1.00 82.81 311 ILE A CA 1
ATOM 2422 C C . ILE A 1 311 ? -12.285 3.531 -37.590 1.00 82.81 311 ILE A C 1
ATOM 2424 O O . ILE A 1 311 ? -12.591 3.330 -36.417 1.00 82.81 311 ILE A O 1
ATOM 2428 N N . VAL A 1 312 ? -12.926 2.946 -38.600 1.00 83.44 312 VAL A N 1
ATOM 2429 C CA . VAL A 1 312 ? -13.963 1.926 -38.424 1.00 83.44 312 VAL A CA 1
ATOM 2430 C C . VAL A 1 312 ? -13.442 0.592 -38.943 1.00 83.44 312 VAL A C 1
ATOM 2432 O O . VAL A 1 312 ? -13.037 0.467 -40.101 1.00 83.44 312 VAL A O 1
ATOM 2435 N N . MET A 1 313 ? -13.451 -0.431 -38.086 1.00 85.50 313 MET A N 1
ATOM 2436 C CA . MET A 1 313 ? -13.165 -1.796 -38.524 1.00 85.50 313 MET A CA 1
ATOM 2437 C C . MET A 1 313 ? -14.247 -2.246 -39.506 1.00 85.50 313 MET A C 1
ATOM 2439 O O . MET A 1 313 ? -15.431 -2.287 -39.172 1.00 85.50 313 MET A O 1
ATOM 2443 N N . LYS A 1 314 ? -13.842 -2.599 -40.727 1.00 83.00 314 LYS A N 1
ATOM 2444 C CA . LYS A 1 314 ? -14.764 -3.109 -41.745 1.00 83.00 314 LYS A CA 1
ATOM 2445 C C . LYS A 1 314 ? -15.257 -4.498 -41.343 1.00 83.00 314 LYS A C 1
ATOM 2447 O O . LYS A 1 314 ? -14.475 -5.326 -40.875 1.00 83.00 314 LYS A O 1
ATOM 2452 N N . ALA A 1 315 ? -16.544 -4.765 -41.558 1.00 84.69 315 ALA A N 1
ATOM 2453 C CA . ALA A 1 315 ? -17.088 -6.105 -41.371 1.00 84.69 315 ALA A CA 1
ATOM 2454 C C . ALA A 1 315 ? -16.349 -7.118 -42.276 1.00 84.69 315 ALA A C 1
ATOM 2456 O O . ALA A 1 315 ? -15.993 -6.770 -43.409 1.00 84.69 315 ALA A O 1
ATOM 2457 N N . PRO A 1 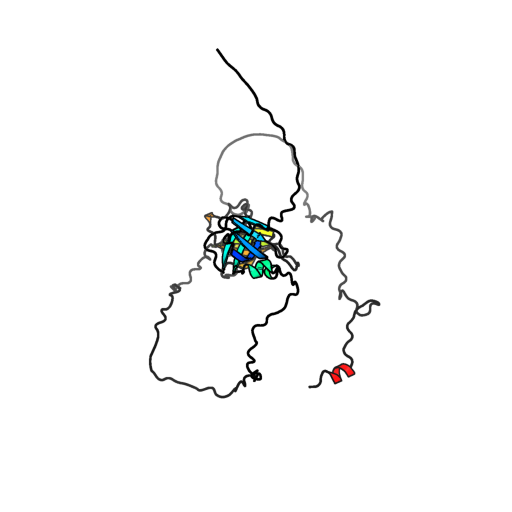316 ? -16.122 -8.365 -41.817 1.00 88.50 316 PRO A N 1
ATOM 2458 C CA . PRO A 1 316 ? -15.490 -9.396 -42.634 1.00 88.50 316 PRO A CA 1
ATOM 2459 C C . PRO A 1 316 ? -16.231 -9.605 -43.960 1.00 88.50 316 PRO A C 1
ATOM 2461 O O . PRO A 1 316 ? -17.461 -9.690 -43.995 1.00 88.50 316 PRO A O 1
ATOM 2464 N N . THR A 1 317 ? -15.492 -9.712 -45.065 1.00 89.50 317 THR A N 1
ATOM 2465 C CA . THR A 1 317 ? -16.099 -9.954 -46.380 1.00 89.50 317 THR A CA 1
ATOM 2466 C C . THR A 1 317 ? -16.759 -11.332 -46.431 1.00 89.50 317 THR A C 1
ATOM 2468 O O . THR A 1 317 ? -16.331 -12.276 -45.762 1.00 89.50 317 THR A O 1
ATOM 2471 N N . LYS A 1 318 ? -17.792 -11.483 -47.272 1.00 87.19 318 LYS A N 1
ATOM 2472 C CA . LYS A 1 318 ? -18.481 -12.773 -47.479 1.00 87.19 318 LYS A CA 1
ATOM 2473 C C . LYS A 1 318 ? -17.507 -13.894 -47.864 1.00 87.19 318 LYS A C 1
ATOM 2475 O O . LYS A 1 318 ? -17.696 -15.038 -47.461 1.00 87.19 318 LYS A O 1
ATOM 2480 N N . GLU A 1 319 ? -16.455 -13.562 -48.608 1.00 87.88 319 GLU A N 1
ATOM 2481 C CA . GLU A 1 319 ? -15.380 -14.489 -48.970 1.00 87.88 319 GLU A CA 1
ATOM 2482 C C . GLU A 1 319 ? -14.538 -14.907 -47.759 1.00 87.88 319 GLU A C 1
ATOM 2484 O O . GLU A 1 319 ? -14.285 -16.097 -47.570 1.00 87.88 319 GLU A O 1
ATOM 2489 N N . HIS A 1 320 ? -14.165 -13.953 -46.899 1.00 86.94 320 HIS A N 1
ATOM 2490 C CA . HIS A 1 320 ? -13.424 -14.225 -45.668 1.00 86.94 320 HIS A CA 1
ATOM 2491 C C . HIS A 1 320 ? -14.234 -15.129 -44.727 1.00 86.94 320 HIS A C 1
ATOM 2493 O O . HIS A 1 320 ? -13.728 -16.139 -44.243 1.00 86.94 320 HIS A O 1
ATOM 2499 N N . ILE A 1 321 ? -15.526 -14.840 -44.550 1.00 90.38 321 ILE A N 1
ATOM 2500 C CA . ILE A 1 321 ? -16.431 -15.657 -43.729 1.00 90.38 321 ILE A CA 1
ATOM 2501 C C . ILE A 1 321 ? -16.504 -17.095 -44.267 1.00 90.38 321 ILE A C 1
ATOM 2503 O O . ILE A 1 321 ? -16.360 -18.041 -43.498 1.00 90.38 321 ILE A O 1
ATOM 2507 N N . ARG A 1 322 ? -16.658 -17.283 -45.587 1.00 87.81 322 ARG A N 1
ATOM 2508 C CA . ARG A 1 322 ? -16.699 -18.620 -46.214 1.00 87.81 322 ARG A CA 1
ATOM 2509 C C . ARG A 1 322 ? -15.400 -19.413 -46.047 1.00 87.81 322 ARG A C 1
ATOM 2511 O O . ARG A 1 322 ? -15.439 -20.641 -46.010 1.00 87.81 322 ARG A O 1
ATOM 2518 N N . LYS A 1 323 ? -14.251 -18.734 -45.984 1.00 86.94 323 LYS A N 1
ATOM 2519 C CA . LYS A 1 323 ? -12.943 -19.388 -45.861 1.00 86.94 323 LYS A CA 1
ATOM 2520 C C . LYS A 1 323 ? -12.654 -19.853 -44.433 1.00 86.94 323 LYS A C 1
ATOM 2522 O O . LYS A 1 323 ? -12.137 -20.956 -44.273 1.00 86.94 323 LYS A O 1
ATOM 2527 N N . PHE A 1 324 ? -12.987 -19.036 -43.434 1.00 83.56 324 PHE A N 1
ATOM 2528 C CA . PHE A 1 324 ? -12.564 -19.248 -42.045 1.00 83.56 324 PHE A CA 1
ATOM 2529 C C . PHE A 1 324 ? -13.662 -19.794 -41.121 1.00 83.56 324 PHE A C 1
ATOM 2531 O O . PHE A 1 324 ? -13.338 -20.476 -40.156 1.00 83.56 324 PHE A O 1
ATOM 2538 N N . ASN A 1 325 ? -14.946 -19.598 -41.441 1.00 83.69 325 ASN A N 1
ATOM 2539 C CA . ASN A 1 325 ? -16.062 -20.140 -40.655 1.00 83.69 325 ASN A CA 1
ATOM 2540 C C . ASN A 1 325 ? -16.615 -21.429 -41.284 1.00 83.69 325 ASN A C 1
ATOM 2542 O O . ASN A 1 325 ? -17.811 -21.528 -41.569 1.00 83.69 325 ASN A O 1
ATOM 2546 N N . LYS A 1 326 ? -15.745 -22.416 -41.529 1.00 78.94 326 LYS A N 1
ATOM 2547 C CA . LYS A 1 326 ? -16.180 -23.770 -41.902 1.00 78.94 326 LYS A CA 1
ATOM 2548 C C . LYS A 1 326 ? -16.544 -24.524 -40.621 1.00 78.94 326 LYS A C 1
ATOM 2550 O O . LYS A 1 326 ? -15.665 -24.786 -39.806 1.00 78.94 326 LYS A O 1
ATOM 2555 N N . LYS A 1 327 ? -17.839 -24.784 -40.431 1.00 64.50 327 LYS A N 1
ATOM 2556 C CA . LYS A 1 327 ? -18.320 -25.793 -39.479 1.00 64.50 327 LYS A CA 1
ATOM 2557 C C . LYS A 1 327 ? -17.988 -27.186 -39.992 1.00 64.50 327 LYS A C 1
ATOM 2559 O O . LYS A 1 327 ? -18.018 -27.358 -41.231 1.00 64.50 327 LYS A O 1
#

pLDDT: mean 71.3, std 21.48, range [30.83, 96.75]

Secondary structure (DSSP, 8-state):
-------------------------------EEEEEEEEETTEEEEEEEEEEETTEEEEEETTS-EEEEE---SSP-TT-EEEETTEEEEEEEEE-HHHHHHTGGGT--------PPP------------------------------------------------PPPPPEEEEEEEE-----SS----EEEEEEEETTEEEEE-TTS-EEEEEE--SPPP-TT-EEEETTEEEEEEEEE-GGGSPP----------------------------------------TT----PPPPSS-S--TTSTT---PPPPPHHHHHHH---

Nearest PDB structures (foldseek):
  8iyj-assembly1_Z  TM=2.162E-01  e=1.632E-04  Mus musculus
  8snb-assembly1_7A  TM=2.416E-01  e=5.178E-03  Strongylocentrotus purpuratus
  7ung-assembly1_X  TM=2.107E-01  e=1.728E-03  Homo sapiens
  4gu4-assembly1_A  TM=1.968E-01  e=4.184E+00  Mammalian orthoreovirus 1 Lang

Solvent-accessible surface area (backbone atoms only — not comparable to full-atom values): 22221 Å² total; per-residue (Å²): 138,88,83,89,86,83,87,86,86,81,91,80,85,83,89,80,92,74,92,71,77,75,77,70,75,71,72,85,67,72,64,46,37,29,38,25,39,35,24,60,77,102,42,82,73,46,64,30,40,36,41,34,43,95,79,38,26,39,32,22,37,47,86,69,44,80,76,38,62,35,66,67,76,81,81,86,49,70,70,46,71,52,67,40,79,88,27,44,33,32,32,60,44,82,40,54,72,66,46,58,73,64,33,53,78,39,72,44,79,70,92,72,77,86,81,71,77,84,81,78,85,69,84,81,76,78,88,74,82,85,82,80,75,91,71,79,87,76,90,77,84,88,82,91,82,89,87,81,76,86,77,76,79,80,78,74,84,74,83,86,74,91,75,95,66,90,70,72,67,77,72,46,35,28,35,23,41,29,23,71,84,71,94,54,97,74,81,72,72,73,45,66,30,36,37,37,37,51,95,55,24,39,35,35,25,36,78,83,10,36,78,66,32,58,32,79,53,88,80,71,85,89,45,67,69,41,73,50,68,42,63,79,23,42,34,32,30,57,47,82,45,57,78,88,75,53,53,68,72,60,79,83,89,75,93,81,81,92,78,92,81,85,88,86,80,89,79,88,86,90,83,89,82,83,92,88,79,91,75,88,76,75,88,72,79,84,73,58,92,84,59,74,82,77,74,78,75,76,94,66,77,94,67,60,77,82,45,99,84,45,90,62,86,74,77,82,49,76,66,55,47,64,70,72,66,70,128

Radius of gyration: 39.03 Å; Cα contacts (8 Å, |Δi|>4): 379; chains: 1; bounding box: 112×102×87 Å